Protein 9E9G (pdb70)

Foldseek 3Di:
DQDFAKEQAPAKDFDPDDPDQKDFPPGPDIDGAPDSQWWWKWKWKAAPPTIIIGIRTDRQVDDDPPHHQPQQDAQAFEWDWDDDPRMTMTMHTYHHHHRNRIHGDDPVVD/DFEAADDDDQFKDKFKAAADDDFPDGHHGFDADPVRTTHFRIWIWMDTNVDDDTTTFWTQHDPDPDPDTYTDTDPDDDGGDHD

InterPro domains:
  IPR000333 Ser/Thr protein kinase, TGFB receptor [PR00653] (124-147)
  IPR000333 Ser/Thr protein kinase, TGFB receptor [PR00653] (388-409)
  IPR000333 Ser/Thr protein kinase, TGFB receptor [PR00653] (509-528)
  IPR000333 Ser/Thr protein kinase, TGFB receptor [PTHR23255] (47-543)
  IPR000719 Protein kinase domain [PS50011] (244-544)
  IPR000719 Protein kinase domain [SM00220] (244-539)
  IPR001245 Serine-threonine/tyrosine-protein kinase, catalytic domain [PF07714] (244-537)
  IPR008271 Serine/threonine-protein kinase, active site [PS00108] (375-387)
  IPR011009 Protein kinase-like domain superfamily [SSF56112] (244-537)
  IPR015013 Transforming growth factor beta receptor 2 ectodomain [PF08917] (49-157)
  IPR015013 Transforming growth factor beta receptor 2 ectodomain [cd23538] (49-149)
  IPR017194 Transforming growth factor-beta receptor, type II [PIRSF037393] (1-567)
  IPR017441 Protein kinase, ATP binding site [PS00107] (250-277)
  IPR045860 Snake toxin-like superfamily [G3DSA:2.10.60.10] (38-153)
  IPR045860 Snake toxin-like superfamily [SSF57302] (38-157)

Secondary structure (DSSP, 8-state):
-PPP-EEE--EEEE----S-SEEE-----EEE-SSTT-EEEEEEEE-SS-EEEEEEEE-TTS-BTTB--TTTT-SSEE-EEE--TTSEEEEEEE-STTGGGEEE--GGG-/--BPPPP-BTTEEEEEEE--SSSS---SBP---TTS-BPTTEEEEEEETT----EEEEEEEE-TTSS-EEEEE-TTPPPPPP-

GO terms:
  GO:0005515 protein binding (F, IPI)
  GO:0034713 type I transfor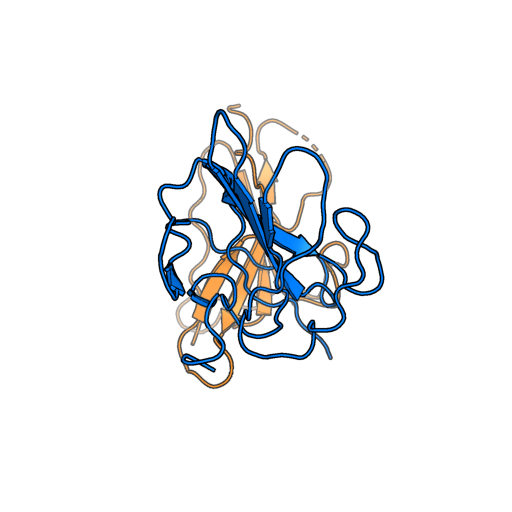ming growth factor beta receptor binding (F, IDA)
  GO:0034714 type III transforming growth factor beta receptor binding (F, IDA)
  GO:0060391 positive regulation of SMAD protein signal transduction (P, IDA)
  GO:0046332 SMAD binding (F, IDA)
  GO:0050431 transforming growth factor beta binding (F, IDA)
  GO:0007179 transforming growth factor beta receptor signaling pathway (P, IMP)
  GO:0005024 transforming growth factor beta receptor activity (F, IDA)
  GO:0043235 signaling receptor complex (C, IDA)
  GO:0050431 transforming growth factor beta binding (F, IPI)
  GO:0005576 extracellular region (C, IDA)
  GO:0005026 transforming growth factor beta receptor activity, type II (F, IDA)
  GO:0045121 membrane raft (C, IDA)
  GO:0005886 plasma membrane (C, IDA)
  GO:0008284 positive regulation of cell population proliferation (P, TAS)
  GO:0004674 protein serine/threonine kinase activity (F, TAS)
  GO:0005829 cytosol (C, TAS)
  GO:0005886 plasma membrane (C, TAS)
  GO:0004675 transmembrane receptor protein serine/threonine kinase activity (F, IDA)
  GO:0005539 glycosaminoglycan binding (F, IDA)

Sequence (193 aa):
VKFPQLCKFCDVRFSTCDNQKSCMSNCSITSIICEKPQEVCVAVWRKNDENNITLETVCHDPKLPYHDFILEDAASPKCCIMMKEKKKPGETFFMCCSCSSDECNDNIIFSEEYNSSCPPLPDDETVWYEYYGYVDGRHHTVGDAAIKDSLENYPPNTHARRRHCKALDPGEFVAICYQRRGTSESQWQYYPRIASSCPDP

Nearest PDB structures (foldseek):
  4p7u-assembly1_A  TM=9.984E-01  e=6.882E-19  Homo sapiens
  8g4k-assembly1_B  TM=9.653E-01  e=2.842E-19  Homo sapiens
  3kfd-assembly3_H  TM=9.928E-01  e=2.004E-17  Homo sapiens
  1plo-assembly1_A  TM=9.069E-01  e=8.434E-17  Homo sapiens
  1ks6-assembly1_A  TM=8.911E-01  e=8.142E-13  Gallus gallus

Organism: Homo sapiens (NCBI:txid9606)

Radius of gyration: 18.63 Å; Cα contacts (8 Å, |Δi|>4): 501; chains: 2; bounding box: 40×58×28 Å

B-factor: mean 37.44, std 25.4, range [10.28, 204.83]

Structure (mmCIF, N/CA/C/O backbone):
data_9E9G
#
_entry.id   9E9G
#
_cell.length_a   56.042
_cell.length_b   128.387
_cell.length_c   29.654
_cell.angle_alpha   90.000
_cell.angle_beta   90.000
_cell.angle_gamma   90.000
#
_symmetry.space_group_name_H-M   'P 21 21 2'
#
loop_
_entity.id
_entity.type
_entity.pdbx_description
1 polymer 'TGF-beta receptor type-2'
2 polymer 'Transforming growth factor beta mimic 6'
3 non-polymer GLYCEROL
4 non-polymer 'CHLORIDE ION'
5 non-polymer 'SODIUM ION'
6 non-polymer 'CACODYLATE ION'
7 water water
#
loop_
_atom_site.group_PDB
_atom_site.id
_atom_site.type_symbol
_atom_site.label_atom_id
_atom_site.label_alt_id
_atom_site.label_comp_id
_atom_site.label_asym_id
_atom_site.label_entity_id
_atom_site.label_seq_id
_atom_site.pdbx_PDB_ins_code
_atom_site.Cartn_x
_atom_site.Cartn_y
_atom_site.Cartn_z
_atom_site.occupancy
_atom_site.B_iso_or_equiv
_atom_site.auth_seq_id
_atom_site.auth_comp_id
_atom_site.auth_asym_id
_atom_site.auth_atom_id
_atom_site.pdbx_PDB_model_num
ATOM 1 N N . VAL A 1 9 ? -3.16800 11.68500 18.41800 0.250 39.67080 45 VAL A N 1
ATOM 2 C CA . VAL A 1 9 ? -2.16900 12.29100 19.28900 0.250 42.93171 45 VAL A CA 1
ATOM 3 C C . VAL A 1 9 ? -1.26900 13.23300 18.50200 1.000 48.90085 45 VAL A C 1
ATOM 4 O O . VAL A 1 9 ? -0.98600 13.00700 17.32200 1.000 54.70154 45 VAL A O 1
ATOM 16 N N . LYS A 1 10 ? -0.82100 14.29500 19.16900 1.000 50.02204 46 LYS A N 1
ATOM 17 C CA . LYS A 1 10 ? 0.08100 15.26200 18.55900 1.000 45.17409 46 LYS A CA 1
ATOM 18 C C . LYS A 1 10 ? 1.47400 14.63300 18.41200 1.000 44.64508 46 LYS A C 1
ATOM 19 O O . LYS A 1 10 ? 2.06100 14.16600 19.39200 1.000 46.27685 46 LYS A O 1
ATOM 38 N N . PHE A 1 11 ? 1.97200 14.55200 17.16300 1.000 38.82333 47 PHE A N 1
ATOM 39 C CA . PHE A 1 11 ? 3.35400 14.29800 16.76200 1.000 36.40198 47 PHE A CA 1
ATOM 40 C C . PHE A 1 11 ? 4.08300 15.62900 16.63900 1.000 26.85347 47 PHE A C 1
ATOM 41 O O . PHE A 1 11 ? 3.45500 16.65700 16.37500 1.000 24.67426 47 PHE A O 1
ATOM 58 N N . PRO A 1 12 ? 5.40200 15.66700 16.79400 1.000 23.16882 48 PRO A N 1
ATOM 59 C CA . PRO A 1 12 ? 6.11800 16.91000 16.49500 1.000 21.90288 48 PRO A CA 1
ATOM 60 C C . PRO A 1 12 ? 6.02600 17.22700 15.01200 1.000 20.91855 48 PRO A C 1
ATOM 61 O O . PRO A 1 12 ? 5.84400 16.34200 14.17200 1.000 22.67402 48 PRO A O 1
ATOM 72 N N . GLN A 1 13 ? 6.09800 18.51300 14.70100 1.000 16.83911 49 GLN A N 1
ATOM 73 C CA . GLN A 1 13 ? 6.06400 18.96000 13.32300 1.000 16.23904 49 GLN A CA 1
ATOM 74 C C . GLN A 1 13 ? 7.46000 19.35900 12.86400 1.000 16.98650 49 GLN A C 1
ATOM 75 O O . GLN A 1 13 ? 8.42800 19.36300 13.63400 1.000 16.43643 49 GLN A O 1
ATOM 89 N N . LEU A 1 14 ? 7.55500 19.73500 11.59200 1.000 16.38379 50 LEU A N 1
ATOM 90 C CA . LEU A 1 14 ? 8.80300 20.19400 10.99900 1.000 15.37578 50 LEU A CA 1
ATOM 91 C C . LEU A 1 14 ? 8.85200 21.71400 10.99800 1.000 15.96795 50 LEU A C 1
ATOM 92 O O . LEU A 1 14 ? 7.85800 22.37700 10.68800 1.000 15.68897 50 LEU A O 1
ATOM 108 N N . CYS A 1 15 ? 10.02600 22.26100 11.31000 1.000 14.87835 51 CYS A N 1
ATOM 109 C CA . CYS A 1 15 ? 10.25200 23.69700 11.24100 1.000 15.14680 51 CYS A CA 1
ATOM 110 C C . CYS A 1 15 ? 11.64600 23.96700 10.69900 1.000 15.83373 51 CYS A C 1
ATOM 111 O O . CYS A 1 15 ? 12.56600 23.16900 10.88500 1.000 16.04691 51 CYS A O 1
ATOM 118 N N . LYS A 1 16 ? 11.80000 25.10400 10.02900 1.000 13.57819 52 LYS A N 1
ATOM 119 C CA . LYS A 1 16 ? 13.14300 25.62000 9.81400 1.000 15.14417 52 LYS A CA 1
ATOM 120 C C . LYS A 1 16 ? 13.73400 25.96200 11.17300 1.000 14.72044 52 LYS A C 1
ATOM 121 O O . LYS A 1 16 ? 13.04800 26.51300 12.03600 1.000 14.70728 52 LYS A O 1
ATOM 140 N N . PHE A 1 17 ? 15.00800 25.61100 11.38000 1.000 15.34946 53 PHE A N 1
ATOM 141 C CA . PHE A 1 17 ? 15.58400 25.73800 12.71700 1.000 14.80202 53 PHE A CA 1
ATOM 142 C C . PHE A 1 17 ? 17.07900 26.05300 12.57800 1.000 16.69436 53 PHE A C 1
ATOM 143 O O . PHE A 1 17 ? 17.96200 25.25600 12.90300 1.000 17.73132 53 PHE A O 1
ATOM 160 N N . CYS A 1 18 ? 17.36400 27.25500 12.07200 1.000 15.19681 54 CYS A N 1
ATOM 161 C CA . CYS A 1 18 ? 18.72700 27.75400 11.94900 1.000 15.86794 54 CYS A CA 1
ATOM 162 C C . CYS A 1 18 ? 19.15000 28.65200 13.10000 1.000 14.65727 54 CYS A C 1
ATOM 163 O O . CYS A 1 18 ? 20.28500 29.15000 13.09200 1.000 16.65225 54 CYS A O 1
ATOM 170 N N . ASP A 1 19 ? 18.30100 28.84400 14.10000 1.000 13.60978 55 ASP A N 1
ATOM 171 C CA . ASP A 1 19 ? 18.60900 29.79900 15.16900 1.000 13.94139 55 ASP A CA 1
ATOM 172 C C . ASP A 1 19 ? 18.81300 31.17500 14.52000 1.000 13.46502 55 ASP A C 1
ATOM 173 O O . ASP A 1 19 ? 18.12000 31.49800 13.54800 1.000 14.47304 55 ASP A O 1
ATOM 182 N N . VAL A 1 20 ? 19.71300 32.00900 15.04000 1.000 14.16774 56 VAL A N 1
ATOM 183 C CA . VAL A 1 20 ? 19.84700 33.38400 14.56200 1.000 14.24669 56 VAL A CA 1
ATOM 184 C C . VAL A 1 20 ? 20.89400 33.43700 13.45700 1.000 15.38367 56 VAL A C 1
ATOM 185 O O . VAL A 1 20 ? 22.04400 33.03700 13.66300 1.000 15.96006 56 VAL A O 1
ATOM 198 N N . ARG A 1 21 ? 20.49900 33.94600 12.29100 1.000 16.69699 57 ARG A N 1
ATOM 199 C CA . ARG A 1 21 ? 21.39000 34.10900 11.14900 1.000 16.35221 57 ARG A CA 1
ATOM 200 C C . ARG A 1 21 ? 21.34800 35.55400 10.66900 1.000 15.24945 57 ARG A C 1
ATOM 201 O O . ARG A 1 21 ? 20.31600 36.22100 10.76500 1.000 17.11020 57 ARG A O 1
ATOM 222 N N . PHE A 1 22 ? 22.46700 36.05000 10.15100 1.000 16.26799 58 PHE A N 1
ATOM 223 C CA . PHE A 1 22 ? 22.41600 37.31100 9.42700 1.000 16.42853 58 PHE A CA 1
ATOM 224 C C . PHE A 1 22 ? 21.59500 37.13300 8.15600 1.000 17.03124 58 PHE A C 1
ATOM 225 O O . PHE A 1 22 ? 21.58800 36.05900 7.54600 1.000 19.77367 58 PHE A O 1
ATOM 242 N N . SER A 1 23 ? 20.84200 38.17100 7.78800 1.000 17.76291 59 SER A N 1
ATOM 243 C CA . SER A 1 23 ? 19.87700 38.07100 6.70900 1.000 19.47627 59 SER A CA 1
ATOM 244 C C . SER A 1 23 ? 20.00800 39.26000 5.76900 1.000 20.58430 59 SER A C 1
ATOM 245 O O . SER A 1 23 ? 20.40400 40.35200 6.18000 1.000 21.79760 59 SER A O 1
ATOM 253 N N . THR A 1 24 ? 19.69900 39.02000 4.49500 1.000 24.34001 60 THR A N 1
ATOM 254 C CA . THR A 1 24 ? 19.60200 40.07600 3.49500 1.000 26.52975 60 THR A CA 1
ATOM 255 C C . THR A 1 24 ? 18.16100 40.43200 3.18900 1.000 25.88493 60 THR A C 1
ATOM 256 O O . THR A 1 24 ? 17.90800 41.25500 2.30300 1.000 30.48285 60 THR A O 1
ATOM 267 N N . CYS A 1 25 ? 17.21500 39.81300 3.88300 1.000 21.90288 61 CYS A N 1
ATOM 268 C CA . CYS A 1 25 ? 15.81000 40.15200 3.73100 1.000 22.01868 61 CYS A CA 1
ATOM 269 C C . CYS A 1 25 ? 15.55800 41.58500 4.20500 1.000 18.90515 61 CYS A C 1
ATOM 270 O O . CYS A 1 25 ? 15.70000 41.89400 5.39400 1.000 19.70524 61 CYS A O 1
ATOM 277 N N . ASP A 1 26 ? 15.16100 42.45800 3.28000 1.000 21.39492 62 ASP A N 1
ATOM 278 C CA . ASP A 1 26 ? 14.83200 43.82900 3.64900 1.000 22.86878 62 ASP A CA 1
ATOM 279 C C . ASP A 1 26 ? 14.02400 44.46200 2.52300 1.000 23.79258 62 ASP A C 1
ATOM 280 O O . ASP A 1 26 ? 14.26500 44.17800 1.34700 1.000 23.99786 62 ASP A O 1
ATOM 289 N N . ASN A 1 27 ? 13.05400 45.30300 2.89300 1.000 23.98207 63 ASN A N 1
ATOM 290 C CA . ASN A 1 27 ? 12.26200 46.06200 1.91900 1.000 26.08496 63 ASN A CA 1
ATOM 291 C C . ASN A 1 27 ? 11.46800 45.16000 0.98700 1.000 24.84007 63 ASN A C 1
ATOM 292 O O . ASN A 1 27 ? 11.27000 45.49200 -0.18900 1.000 26.38762 63 ASN A O 1
ATOM 303 N N . GLN A 1 28 ? 11.01300 44.01800 1.49900 1.000 25.31907 64 GLN A N 1
ATOM 304 C CA . GLN A 1 28 ? 10.25600 43.06600 0.70200 1.000 30.09070 64 GLN A CA 1
ATOM 305 C C . GLN A 1 28 ? 8.91200 42.75300 1.35200 1.000 24.82165 64 GLN A C 1
ATOM 306 O O . GLN A 1 28 ? 8.74300 42.86100 2.57100 1.000 24.03997 64 GLN A O 1
ATOM 320 N N . LYS A 1 29 ? 7.94500 42.37200 0.51700 1.000 21.91603 65 LYS A N 1
ATOM 321 C CA . LYS A 1 29 ? 6.66100 41.91000 1.02200 1.000 24.49792 65 LYS A CA 1
ATOM 322 C C . LYS A 1 29 ? 6.73100 40.50500 1.59700 1.000 20.16056 65 LYS A C 1
ATOM 323 O O . LYS A 1 29 ? 5.86800 40.13500 2.40000 1.000 19.99475 65 LYS A O 1
ATOM 342 N N . SER A 1 30 ? 7.72100 39.71600 1.19000 1.000 18.08400 66 SER A N 1
ATOM 343 C CA . SER A 1 30 ? 7.93100 38.36700 1.70200 1.000 19.53154 66 SER A CA 1
ATOM 344 C C . SER A 1 30 ? 9.39000 38.00000 1.48700 1.000 20.43165 66 SER A C 1
ATOM 345 O O . SER A 1 30 ? 10.07700 38.58300 0.64800 1.000 21.39755 66 SER A O 1
ATOM 353 N N . CYS A 1 31 ? 9.85900 37.03500 2.26900 1.000 18.48931 67 CYS A N 1
ATOM 354 C CA . CYS A 1 31 ? 11.22100 36.53700 2.13300 1.000 18.55774 67 CYS A CA 1
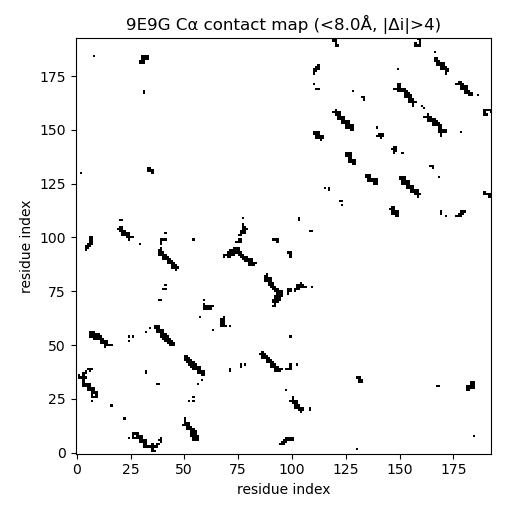ATOM 355 C C . CYS A 1 31 ? 11.22600 35.04200 2.39500 1.000 18.76566 67 CYS A C 1
ATOM 356 O O . CYS A 1 31 ? 10.43900 34.54000 3.20100 1.000 19.47100 67 CYS A O 1
ATOM 363 N N . MET A 1 32 ? 12.11500 34.32500 1.70900 1.000 17.55235 68 MET A N 1
ATOM 364 C CA . MET A 1 32 ? 12.39600 32.95300 2.09800 1.000 18.06821 68 MET A CA 1
ATOM 365 C C . MET A 1 32 ? 13.45200 32.96900 3.18800 1.000 17.47866 68 MET A C 1
ATOM 366 O O . MET A 1 32 ? 14.30400 33.86300 3.23400 1.000 19.92632 68 MET A O 1
ATOM 380 N N . SER A 1 33 ? 13.38100 31.98600 4.08200 1.000 16.27588 69 SER A N 1
ATOM 381 C CA . SER A 1 33 ? 14.28500 31.98000 5.20900 1.000 16.95228 69 SER A CA 1
ATOM 382 C C . SER A 1 33 ? 15.74400 31.82600 4.80000 1.000 17.48919 69 SER A C 1
ATOM 383 O O . SER A 1 33 ? 16.62600 32.30200 5.50400 1.000 19.33941 69 SER A O 1
ATOM 391 N N . ASN A 1 34 ? 15.99200 31.15200 3.67500 1.000 17.63657 70 ASN A N 1
ATOM 392 C CA . ASN A 1 34 ? 17.34600 30.78200 3.26100 1.000 19.30783 70 ASN A CA 1
ATOM 393 C C . ASN A 1 34 ? 18.02900 29.91500 4.30900 1.000 22.19765 70 ASN A C 1
ATOM 394 O O . ASN A 1 34 ? 19.26100 29.89500 4.41100 1.000 23.38990 70 ASN A O 1
ATOM 405 N N . CYS A 1 35 ? 17.22600 29.18900 5.08500 1.000 20.76063 71 CYS A N 1
ATOM 406 C CA . CYS A 1 35 ? 17.71400 28.29800 6.13000 1.000 19.51838 71 CYS A CA 1
ATOM 407 C C . CYS A 1 35 ? 17.73200 26.87300 5.59200 1.000 21.18700 71 CYS A C 1
ATOM 408 O O . CYS A 1 35 ? 16.68700 26.34100 5.20000 1.000 21.80023 71 CYS A O 1
ATOM 415 N N . SER A 1 36 ? 18.90800 26.25600 5.60100 1.000 21.12910 72 SER A N 1
ATOM 416 C CA . SER A 1 36 ? 19.09000 24.91500 5.05700 1.000 24.35054 72 SER A CA 1
ATOM 417 C C . SER A 1 36 ? 18.80600 23.80300 6.06200 1.000 23.03722 72 SER A C 1
ATOM 418 O O . SER A 1 36 ? 18.98200 22.62500 5.72100 1.000 28.26153 72 SER A O 1
ATOM 426 N N . ILE A 1 37 ? 18.38300 24.13700 7.28100 1.000 19.74472 73 ILE A N 1
ATOM 427 C CA . ILE A 1 37 ? 18.15500 23.15600 8.34300 1.000 17.41286 73 ILE A CA 1
ATOM 428 C C . ILE A 1 37 ? 16.65800 23.06700 8.59900 1.000 17.11546 73 ILE A C 1
ATOM 429 O O . ILE A 1 37 ? 16.04600 24.01500 9.10300 1.000 18.63933 73 ILE A O 1
ATOM 445 N N . THR A 1 38 ? 16.06500 21.92800 8.26800 1.000 18.18927 74 THR A N 1
ATOM 446 C CA . THR A 1 38 ? 14.72800 21.58200 8.73000 1.000 17.66026 74 THR A CA 1
ATOM 447 C C . THR A 1 38 ? 14.87400 20.55000 9.83600 1.000 16.30747 74 THR A C 1
ATOM 448 O O . THR A 1 38 ? 15.61800 19.57300 9.68600 1.000 19.66840 74 THR A O 1
ATOM 459 N N . SER A 1 39 ? 14.18700 20.77800 10.94900 1.000 16.40222 75 SER A N 1
ATOM 460 C CA . SER A 1 39 ? 14.26100 19.88500 12.09300 1.000 16.32589 75 SER A CA 1
ATOM 461 C C . SER A 1 39 ? 12.85800 19.49900 12.53300 1.000 16.03638 75 SER A C 1
ATOM 462 O O . SER A 1 39 ? 11.89300 20.25200 12.32000 1.000 17.20758 75 SER A O 1
ATOM 470 N N . ILE A 1 40 ? 12.74200 18.31300 13.14300 1.000 15.70740 76 ILE A N 1
ATOM 471 C CA A ILE A 1 40 ? 11.54500 17.97200 13.91700 0.500 17.09440 76 ILE A CA 1
ATOM 472 C CA B ILE A 1 40 ? 11.54000 18.00300 13.89400 0.500 16.04954 76 ILE A CA 1
ATOM 473 C C . ILE A 1 40 ? 11.67400 18.62600 15.28000 1.000 17.30232 76 ILE A C 1
ATOM 474 O O . ILE A 1 40 ? 12.73300 18.55000 15.91300 1.000 17.81291 76 ILE A O 1
ATOM 505 N N . CYS A 1 41 ? 10.61500 19.29000 15.73500 1.000 16.66277 77 CYS A N 1
ATOM 506 C CA . CYS A 1 41 ? 10.68800 19.91500 17.04600 1.000 16.14166 77 CYS A CA 1
ATOM 507 C C . CYS A 1 41 ? 10.83800 18.85100 18.12700 1.000 16.86806 77 CYS A C 1
ATOM 508 O O . CYS A 1 41 ? 10.34700 17.72500 17.99700 1.000 18.78671 77 CYS A O 1
ATOM 515 N N . GLU A 1 42 ? 11.52700 19.22200 19.20900 1.000 17.28390 78 GLU A N 1
ATOM 516 C CA . GLU A 1 42 ? 11.70900 18.29200 20.31800 1.000 17.36286 78 GLU A CA 1
ATOM 517 C C . GLU A 1 42 ? 10.38500 17.90600 20.95700 1.000 18.12347 78 GLU A C 1
ATOM 518 O O . GLU A 1 42 ? 10.19600 16.74900 21.35400 1.000 19.61050 78 GLU A O 1
ATOM 530 N N . LYS A 1 43 ? 9.45800 18.86400 21.08600 1.000 18.66038 79 LYS A N 1
ATOM 531 C CA . LYS A 1 43 ? 8.22200 18.59700 21.79300 1.000 18.52879 79 LYS A CA 1
ATOM 532 C C . LYS A 1 43 ? 7.03200 18.63500 20.83500 1.000 18.96042 79 LYS A C 1
ATOM 533 O O . LYS A 1 43 ? 6.96800 19.50900 19.95800 1.000 17.89713 79 LYS A O 1
ATOM 552 N N . PRO A 1 44 ? 6.08200 17.70600 20.97800 1.000 20.11319 80 PRO A N 1
ATOM 553 C CA . PRO A 1 44 ? 4.90900 17.70800 20.10500 1.000 21.75286 80 PRO A CA 1
ATOM 554 C C . PRO A 1 44 ? 4.13500 19.02400 20.02700 1.000 20.76326 80 PRO A C 1
ATOM 555 O O . PRO A 1 44 ? 3.56500 19.36000 18.99200 1.000 22.07395 80 PRO A O 1
ATOM 566 N N . GLN A 1 45 ? 4.10500 19.74300 21.13800 1.000 20.61062 81 GLN A N 1
ATOM 567 C CA . GLN A 1 45 ? 3.31600 20.95600 21.23500 1.000 21.30280 81 GLN A CA 1
ATOM 568 C C . GLN A 1 45 ? 4.01700 22.16900 20.64300 1.000 18.51300 81 GLN A C 1
ATOM 569 O O . GLN A 1 45 ? 3.38700 23.22200 20.53200 1.000 20.52639 81 GLN A O 1
ATOM 583 N N . GLU A 1 46 ? 5.28700 22.05900 20.25800 1.000 16.46275 82 GLU A N 1
ATOM 584 C CA . GLU A 1 46 ? 5.98400 23.22400 19.73600 1.000 14.90993 82 GLU A CA 1
ATOM 585 C C . GLU A 1 46 ? 5.50400 23.57100 18.32500 1.000 16.19693 82 GLU A C 1
ATOM 586 O O . GLU A 1 46 ? 5.07700 22.69200 17.55800 1.000 15.84689 82 GLU A O 1
ATOM 598 N N . VAL A 1 47 ? 5.56000 24.86900 17.99800 1.000 14.41514 83 VAL A N 1
ATOM 599 C CA . VAL A 1 47 ? 5.21500 25.38800 16.68200 1.000 13.79401 83 VAL A CA 1
ATOM 600 C C . VAL A 1 47 ? 6.44300 26.09600 16.11900 1.000 14.04141 83 VAL A C 1
ATOM 601 O O . VAL A 1 47 ? 7.46700 26.24500 16.79700 1.000 14.58621 83 VAL A O 1
ATOM 614 N N . CYS A 1 48 ? 6.34600 26.52300 14.86100 1.000 13.90718 84 CYS A N 1
ATOM 615 C CA . CYS A 1 48 ? 7.46300 27.21400 14.22500 1.000 13.88349 84 CYS A CA 1
ATOM 616 C C . CYS A 1 48 ? 7.39500 28.70700 14.50100 1.000 13.02550 84 CYS A C 1
ATOM 617 O O . CYS A 1 48 ? 6.30800 29.28000 14.64700 1.000 14.50988 84 CYS A O 1
ATOM 624 N N . VAL A 1 49 ? 8.57000 29.34200 14.52500 1.000 13.55187 85 VAL A N 1
ATOM 625 C CA . VAL A 1 49 ? 8.70200 30.77200 14.78700 1.000 12.33331 85 VAL A CA 1
ATOM 626 C C . VAL A 1 49 ? 9.72500 31.35700 13.82700 1.000 13.57293 85 VAL A C 1
ATOM 627 O O . VAL A 1 49 ? 10.74200 30.72000 13.53000 1.000 13.02550 85 VAL A O 1
ATOM 640 N N . ALA A 1 50 ? 9.46300 32.57500 13.34300 1.000 13.83612 86 ALA A N 1
ATOM 641 C CA . ALA A 1 50 ? 10.47100 33.37400 12.66500 1.000 13.97561 86 ALA A CA 1
ATOM 642 C C . ALA A 1 50 ? 10.47700 34.77000 13.29500 1.000 12.63597 86 ALA A C 1
ATOM 643 O O . ALA A 1 50 ? 9.41900 35.32400 13.61800 1.000 14.74149 86 ALA A O 1
ATOM 650 N N . VAL A 1 51 ? 11.68900 35.29400 13.48800 1.000 13.80717 87 VAL A N 1
ATOM 651 C CA . VAL A 1 51 ? 11.89200 36.60200 14.09200 1.000 13.64662 87 VAL A CA 1
ATOM 652 C C . VAL A 1 51 ? 12.86300 37.38600 13.23300 1.000 13.99930 87 VAL A C 1
ATOM 653 O O . VAL A 1 51 ? 13.97400 36.93700 12.99100 1.000 15.36788 87 VAL A O 1
ATOM 666 N N . TRP A 1 52 ? 12.41200 38.54500 12.73000 1.000 14.33355 88 TRP A N 1
ATOM 667 C CA . TRP A 1 52 ? 13.24800 39.41000 11.90000 1.000 14.92046 88 TRP A CA 1
ATOM 668 C C . TRP A 1 52 ? 13.51600 40.69300 12.66300 1.000 14.98362 88 TRP A C 1
ATOM 669 O O . TRP A 1 52 ? 12.58800 41.28900 13.19200 1.000 15.43631 88 TRP A O 1
ATOM 690 N N . ARG A 1 53 ? 14.79400 41.06900 12.70100 1.000 14.85203 89 ARG A N 1
ATOM 691 C CA . ARG A 1 53 ? 15.21200 42.22500 13.47100 1.000 16.00480 89 ARG A CA 1
ATOM 692 C C . ARG A 1 53 ? 16.23300 43.02300 12.67600 1.000 16.42853 89 ARG A C 1
ATOM 693 O O . ARG A 1 53 ? 17.18900 42.46200 12.15900 1.000 18.26033 89 ARG A O 1
ATOM 714 N N . LYS A 1 54 ? 16.01500 44.32600 12.65700 1.000 17.85239 90 LYS A N 1
ATOM 715 C CA . LYS A 1 54 ? 16.93800 45.21800 11.93500 1.000 19.45258 90 LYS A CA 1
ATOM 716 C C . LYS A 1 54 ? 17.30500 46.37500 12.85400 1.000 18.94199 90 LYS A C 1
ATOM 717 O O . LYS A 1 54 ? 16.42100 46.96800 13.45200 1.000 21.38966 90 LYS A O 1
ATOM 736 N N . ASN A 1 55 ? 18.60000 46.66500 12.96400 1.000 23.22145 91 ASN A N 1
ATOM 737 C CA . ASN A 1 55 ? 19.03900 47.84700 13.74700 1.000 25.30065 91 ASN A CA 1
ATOM 738 C C . ASN A 1 55 ? 20.05700 48.58900 12.88500 1.000 28.79844 91 ASN A C 1
ATOM 739 O O . ASN A 1 55 ? 20.29100 48.14000 11.76000 1.000 29.29060 91 ASN A O 1
ATOM 750 N N . ASP A 1 56 ? 20.73200 49.58700 13.44100 1.000 34.98076 92 ASP A N 1
ATOM 751 C CA . ASP A 1 56 ? 21.64600 50.39000 12.65400 1.000 45.27936 92 ASP A CA 1
ATOM 752 C C . ASP A 1 56 ? 22.82900 49.59200 12.12900 1.000 43.37913 92 ASP A C 1
ATOM 753 O O . ASP A 1 56 ? 23.50800 50.06800 11.21600 1.000 46.09525 92 ASP A O 1
ATOM 762 N N . GLU A 1 57 ? 23.06600 48.38400 12.63700 1.000 39.36813 93 GLU A N 1
ATOM 763 C CA . GLU A 1 57 ? 24.25500 47.62400 12.28500 1.000 43.48704 93 GLU A CA 1
ATOM 764 C C . GLU A 1 57 ? 23.99000 46.36100 11.47200 1.000 34.21751 93 GLU A C 1
ATOM 765 O O . GLU A 1 57 ? 24.80700 46.02800 10.60900 1.000 35.11235 93 GLU A O 1
ATOM 777 N N . ASN A 1 58 ? 22.89500 45.63800 11.71700 1.000 28.06414 94 ASN A N 1
ATOM 778 C CA A ASN A 1 58 ? 22.71300 44.32300 11.11900 0.700 28.48261 94 ASN A CA 1
ATOM 779 C CA B ASN A 1 58 ? 22.71200 44.30800 11.14200 0.300 28.60368 94 ASN A CA 1
ATOM 780 C C . ASN A 1 58 ? 21.23000 44.03000 10.95600 1.000 22.28713 94 ASN A C 1
ATOM 781 O O . ASN A 1 58 ? 20.37800 44.67500 11.57400 1.000 22.69244 94 ASN A O 1
ATOM 802 N N . ILE A 1 59 ? 20.94800 43.03400 10.12300 1.000 18.55511 95 ILE A N 1
ATOM 803 C CA . ILE A 1 59 ? 19.63400 42.41700 10.00500 1.000 18.12874 95 ILE A CA 1
ATOM 804 C C . ILE A 1 59 ? 19.81900 40.94400 10.33600 1.000 16.26799 95 ILE A C 1
ATOM 805 O O . ILE A 1 59 ? 20.74100 40.30700 9.81800 1.000 17.67605 95 ILE A O 1
ATOM 821 N N . THR A 1 60 ? 18.95100 40.40100 11.19700 1.000 15.38367 96 THR A N 1
ATOM 822 C CA . THR A 1 60 ? 18.98300 38.98100 11.51600 1.000 14.93625 96 THR A CA 1
ATOM 823 C C . THR A 1 60 ? 17.61100 38.35600 11.31400 1.000 14.86782 96 THR A C 1
ATOM 824 O O . THR A 1 60 ? 16.57700 39.01700 11.44300 1.000 14.14405 96 THR A O 1
ATOM 835 N N . LEU A 1 61 ? 17.62100 37.07000 10.98400 1.000 14.50462 97 LEU A N 1
ATOM 836 C CA . LEU A 1 61 ? 16.42300 36.25000 10.91800 1.000 13.78085 97 LEU A CA 1
ATOM 837 C C . LEU A 1 61 ? 16.66500 35.02900 11.78500 1.000 13.81770 97 LEU A C 1
ATOM 838 O O . LEU A 1 61 ? 17.66500 34.32500 11.60700 1.000 14.09668 97 LEU A O 1
ATOM 854 N N . GLU A 1 62 ? 15.76700 34.78900 12.72700 1.000 13.38343 98 GLU A N 1
ATOM 855 C CA . GLU A 1 62 ? 15.85100 33.65800 13.63600 1.000 12.85442 98 GLU A CA 1
ATOM 856 C C . GLU A 1 62 ? 14.73500 32.68000 13.30400 1.000 13.30974 98 GLU A C 1
ATOM 857 O O . GLU A 1 62 ? 13.57600 33.08900 13.15600 1.000 14.96783 98 GLU A O 1
ATOM 869 N N . THR A 1 63 ? 15.07700 31.40100 13.18000 1.000 14.50725 99 THR A N 1
ATOM 870 C CA . THR A 1 63 ? 14.09600 30.35300 12.91700 1.000 12.52544 99 THR A CA 1
ATOM 871 C C . THR A 1 63 ? 14.25300 29.26800 13.97600 1.000 12.98338 99 THR A C 1
ATOM 872 O O . THR A 1 63 ? 15.34100 28.70500 14.12900 1.000 14.47567 99 THR A O 1
ATOM 883 N N . VAL A 1 64 ? 13.17700 28.98100 14.71300 1.000 13.12288 100 VAL A N 1
ATOM 884 C CA . VAL A 1 64 ? 13.19500 27.99900 15.79500 1.000 13.36764 100 VAL A CA 1
ATOM 885 C C . VAL A 1 64 ? 11.83800 27.30800 15.88900 1.000 13.24131 100 VAL A C 1
ATOM 886 O O . VAL A 1 64 ? 10.85200 27.73800 15.27900 1.000 14.49146 100 VAL A O 1
ATOM 899 N N . CYS A 1 65 ? 11.80100 26.23500 16.68600 1.000 14.19142 101 CYS A N 1
ATOM 900 C CA . CYS A 1 65 ? 10.57800 25.70600 17.29000 1.000 14.91520 101 CYS A CA 1
ATOM 901 C C . CYS A 1 65 ? 10.40300 26.34200 18.66500 1.000 14.09931 101 CYS A C 1
ATOM 902 O O . CYS A 1 65 ? 11.38700 26.63700 19.35600 1.000 14.88361 101 CYS A O 1
ATOM 909 N N . HIS A 1 66 ? 9.14800 26.49400 19.09100 1.000 14.43619 102 HIS A N 1
ATOM 910 C CA . HIS A 1 66 ? 8.88800 27.06100 20.40700 1.000 14.25722 102 HIS A CA 1
ATOM 911 C C . HIS A 1 66 ? 7.49400 26.66700 20.88900 1.000 14.67306 102 HIS A C 1
ATOM 912 O O . HIS A 1 66 ? 6.54000 26.63300 20.10200 1.000 15.25208 102 HIS A O 1
ATOM 927 N N . ASP A 1 67 ? 7.37800 26.40700 22.19000 1.000 15.53632 103 ASP A N 1
ATOM 928 C CA . ASP A 1 67 ? 6.09000 26.06400 22.79000 1.000 17.31812 103 ASP A CA 1
ATOM 929 C C . ASP A 1 67 ? 5.25200 27.33300 22.95500 1.000 17.52867 103 ASP A C 1
ATOM 930 O O . ASP A 1 67 ? 5.64400 28.22500 23.71500 1.000 17.69974 103 ASP A O 1
ATOM 939 N N . PRO A 1 68 ? 4.10200 27.45200 22.28300 1.000 16.99966 104 PRO A N 1
ATOM 940 C CA . PRO A 1 68 ? 3.32200 28.69100 22.34600 1.000 18.31297 104 PRO A CA 1
ATOM 941 C C . PRO A 1 68 ? 2.64600 28.92800 23.68300 1.000 20.00528 104 PRO A C 1
ATOM 942 O O . PRO A 1 68 ? 2.00700 29.97600 23.85100 1.000 23.05038 104 PRO A O 1
ATOM 953 N N . LYS A 1 69 ? 2.76300 28.01300 24.65100 1.000 22.15817 105 LYS A N 1
ATOM 954 C CA . LYS A 1 69 ? 2.31000 28.33400 25.99900 1.000 28.29838 105 LYS A CA 1
ATOM 955 C C . LYS A 1 69 ? 3.25100 29.30300 26.70100 1.000 24.32159 105 LYS A C 1
ATOM 956 O O . LYS A 1 69 ? 2.86700 29.88500 27.71800 1.000 27.58514 105 LYS A O 1
ATOM 975 N N . LEU A 1 70 ? 4.45900 29.51700 26.16800 1.000 20.18425 106 LEU A N 1
ATOM 976 C CA . LEU A 1 70 ? 5.47900 30.38100 26.74400 1.000 18.67617 106 LEU A CA 1
ATOM 977 C C . LEU A 1 70 ? 5.72300 31.58900 25.85000 1.000 17.86555 106 LEU A C 1
ATOM 978 O O . LEU A 1 70 ? 5.75800 31.45200 24.62200 1.000 17.62341 106 LEU A O 1
ATOM 994 N N . PRO A 1 71 ? 5.93700 32.77300 26.42300 1.000 19.39994 107 PRO A N 1
ATOM 995 C CA . PRO A 1 71 ? 6.32200 33.92100 25.59600 1.000 18.29192 107 PRO A CA 1
ATOM 996 C C . PRO A 1 71 ? 7.64600 33.65900 24.89500 1.000 18.64722 107 PRO A C 1
ATOM 997 O O . PRO A 1 71 ? 8.45400 32.82900 25.31900 1.000 19.35257 107 PRO A O 1
ATOM 1008 N N . TYR A 1 72 ? 7.86000 34.37600 23.79500 1.000 16.99966 108 TYR A N 1
ATOM 1009 C CA . TYR A 1 72 ? 9.13100 34.35000 23.07900 1.000 18.33403 108 TYR A CA 1
ATOM 1010 C C . TYR A 1 72 ? 9.51300 35.79400 22.77800 1.000 16.81806 108 TYR A C 1
ATOM 1011 O O . TYR A 1 72 ? 8.71200 36.53400 22.20200 1.000 18.45509 108 TYR A O 1
ATOM 1029 N N . HIS A 1 73 ? 10.72000 36.20500 23.19900 1.000 18.19454 109 HIS A N 1
ATOM 1030 C CA . HIS A 1 73 ? 11.16100 37.58900 23.06300 1.000 20.23162 109 HIS A CA 1
ATOM 1031 C C . HIS A 1 73 ? 10.13600 38.54200 23.68500 1.000 18.96831 109 HIS A C 1
ATOM 1032 O O . HIS A 1 73 ? 9.92000 39.65200 23.17900 1.000 22.93984 109 HIS A O 1
ATOM 1046 N N . ASP A 1 74 ? 9.50100 38.10500 24.77300 1.000 18.96568 110 ASP A N 1
ATOM 1047 C CA . ASP A 1 74 ? 8.60100 38.92100 25.55200 1.000 19.86053 110 ASP A CA 1
ATOM 1048 C C . ASP A 1 74 ? 7.24900 39.14200 24.87500 1.000 19.48416 110 ASP A C 1
ATOM 1049 O O . ASP A 1 74 ? 6.51800 40.03800 25.27500 1.000 24.51635 110 ASP A O 1
ATOM 1058 N N . PHE A 1 75 ? 6.87500 38.27000 23.93400 1.000 20.28426 111 PHE A N 1
ATOM 1059 C CA . PHE A 1 75 ? 5.57000 38.33100 23.28800 1.000 20.45797 111 PHE A CA 1
ATOM 1060 C C . PHE A 1 75 ? 4.90300 36.96100 23.26300 1.000 19.09464 111 PHE A C 1
ATOM 1061 O O . PHE A 1 75 ? 5.56300 35.92900 23.18500 1.000 19.63945 111 PHE A O 1
ATOM 1078 N N . ILE A 1 76 ? 3.56900 36.96400 23.31400 1.000 21.62653 112 ILE A N 1
ATOM 1079 C CA . ILE A 1 76 ? 2.78900 35.73500 23.21300 1.000 20.02633 112 ILE A CA 1
ATOM 1080 C C . ILE A 1 76 ? 2.57400 35.38900 21.74800 1.000 18.66828 112 ILE A C 1
ATOM 1081 O O . ILE A 1 76 ? 2.23500 36.26300 20.93800 1.000 20.14740 112 ILE A O 1
ATOM 1097 N N . LEU A 1 77 ? 2.69300 34.10400 21.42300 1.000 18.83145 113 LEU A N 1
ATOM 1098 C CA . LEU A 1 77 ? 2.53000 33.61300 20.05300 1.000 18.77355 113 LEU A CA 1
ATOM 1099 C C . LEU A 1 77 ? 1.04100 33.39300 19.77800 1.000 17.94187 113 LEU A C 1
ATOM 1100 O O . LEU A 1 77 ? 0.56300 32.26100 19.62500 1.000 19.54207 113 LEU A O 1
ATOM 1116 N N . GLU A 1 78 ? 0.31600 34.50300 19.66700 1.000 18.73934 114 GLU A N 1
ATOM 1117 C CA . GLU A 1 78 ? -1.13800 34.47000 19.49200 1.000 19.28151 114 GLU A CA 1
ATOM 1118 C C . GLU A 1 78 ? -1.55500 33.90000 18.14300 1.000 17.44708 114 GLU A C 1
ATOM 1119 O O . GLU A 1 78 ? -2.72700 33.54000 17.97600 1.000 17.42076 114 GLU A O 1
ATOM 1131 N N . ASP A 1 79 ? -0.63900 33.83500 17.18500 1.000 16.03638 115 ASP A N 1
ATOM 1132 C CA . ASP A 1 79 ? -0.88700 33.36600 15.82900 1.000 17.43392 115 ASP A CA 1
ATOM 1133 C C . ASP A 1 79 ? -0.47100 31.91300 15.61000 1.000 16.69436 115 ASP A C 1
ATOM 1134 O O . ASP A 1 79 ? -0.43900 31.46200 14.46000 1.000 17.26811 115 ASP A O 1
ATOM 1143 N N . ALA A 1 80 ? -0.20500 31.16000 16.68600 1.000 16.64172 116 ALA A N 1
ATOM 1144 C CA . ALA A 1 80 ? 0.40000 29.83300 16.55700 1.000 15.83373 116 ALA A CA 1
ATOM 1145 C C . ALA A 1 80 ? -0.46500 28.87000 15.75300 1.000 16.05481 116 ALA A C 1
ATOM 1146 O O . ALA A 1 80 ? 0.06900 27.94100 15.13800 1.000 16.68383 116 ALA A O 1
ATOM 1153 N N . ALA A 1 81 ? -1.78800 29.05400 15.75900 1.000 15.69160 117 ALA A N 1
ATOM 1154 C CA . ALA A 1 81 ? -2.66700 28.15800 15.01300 1.000 17.26021 117 ALA A CA 1
ATOM 1155 C C . ALA A 1 81 ? -2.71500 28.46900 13.52100 1.000 17.75764 117 ALA A C 1
ATOM 1156 O O . ALA A 1 81 ? -3.36600 27.73300 12.77100 1.000 19.62102 117 ALA A O 1
ATOM 1163 N N . SER A 1 82 ? -2.07100 29.53400 13.07400 1.000 16.09165 118 SER A N 1
ATOM 1164 C CA . SER A 1 82 ? -2.05600 29.84500 11.65200 1.000 18.10768 118 SER A CA 1
ATOM 1165 C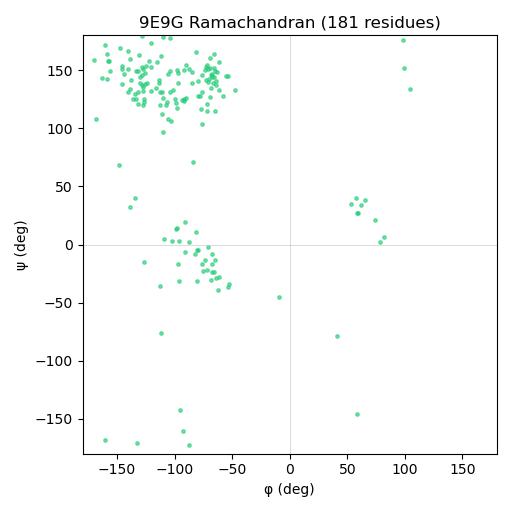 C . SER A 1 82 ? -1.20300 28.82700 10.89600 1.000 17.45761 118 SER A C 1
ATOM 1166 O O . SER A 1 82 ? -0.13200 28.43800 11.37400 1.000 16.76542 118 SER A O 1
ATOM 1174 N N . PRO A 1 83 ? -1.61200 28.42600 9.69000 1.000 17.20758 119 PRO A N 1
ATOM 1175 C CA . PRO A 1 83 ? -0.73500 27.58800 8.86400 1.000 16.75226 119 PRO A CA 1
ATOM 1176 C C . PRO A 1 83 ? 0.40700 28.35200 8.20500 1.000 17.73922 119 PRO A C 1
ATOM 1177 O O . PRO A 1 83 ? 1.36800 27.72500 7.73900 1.000 19.33678 119 PRO A O 1
ATOM 1188 N N . LYS A 1 84 ? 0.32700 29.67600 8.14000 1.000 17.31022 120 LYS A N 1
ATOM 1189 C CA . LYS A 1 84 ? 1.30900 30.49300 7.44600 1.000 18.92620 120 LYS A CA 1
ATOM 1190 C C . LYS A 1 84 ? 1.94000 31.47200 8.43500 1.000 16.21535 120 LYS A C 1
ATOM 1191 O O . LYS A 1 84 ? 1.34900 31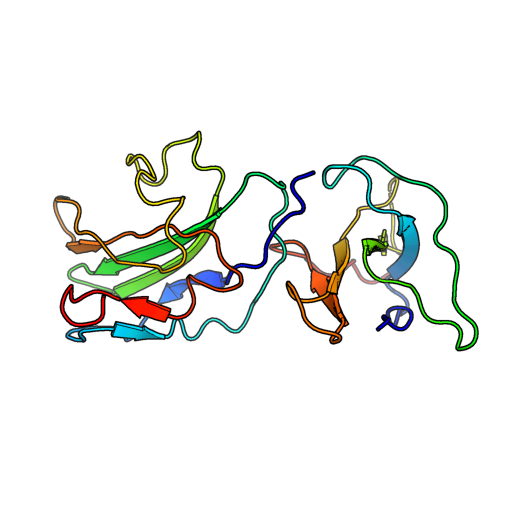.81300 9.45700 1.000 17.05493 120 LYS A O 1
ATOM 1210 N N . CYS A 1 85 ? 3.17600 31.86500 8.13000 1.000 15.57580 121 CYS A N 1
ATOM 1211 C CA A CYS A 1 85 ? 3.94100 32.79200 8.96100 0.360 15.13891 121 CYS A CA 1
ATOM 1212 C CA B CYS A 1 85 ? 3.93000 32.79300 8.97000 0.640 16.61014 121 CYS A CA 1
ATOM 1213 C C . CYS A 1 85 ? 3.67200 34.20300 8.45700 1.000 15.69424 121 CYS A C 1
ATOM 1214 O O . CYS A 1 85 ? 4.23800 34.63100 7.44700 1.000 18.44457 121 CYS A O 1
ATOM 1227 N N . ILE A 1 86 ? 2.79700 34.91800 9.15000 1.000 15.81004 122 ILE A N 1
ATOM 1228 C CA . ILE A 1 86 ? 2.47200 36.29600 8.82200 1.000 16.93123 122 ILE A CA 1
ATOM 1229 C C . ILE A 1 86 ? 3.15000 37.16600 9.86800 1.000 14.84677 122 ILE A C 1
ATOM 1230 O O . ILE A 1 86 ? 2.73400 37.18800 11.03300 1.000 17.56288 122 ILE A O 1
ATOM 1246 N N . MET A 1 87 ? 4.19700 37.87500 9.45900 1.000 17.85239 123 MET A N 1
ATOM 1247 C CA A MET A 1 87 ? 4.96600 38.70600 10.37700 0.530 16.48380 123 MET A CA 1
ATOM 1248 C CA B MET A 1 87 ? 4.94600 38.67100 10.41500 0.470 16.29957 123 MET A CA 1
ATOM 1249 C C . MET A 1 87 ? 4.11000 39.83800 10.92200 1.000 19.01306 123 MET A C 1
ATOM 1250 O O . MET A 1 87 ? 3.32500 40.44500 10.18800 1.000 23.82416 123 MET A O 1
ATOM 1277 N N . LYS A 1 88 ? 4.27100 40.11100 12.20500 1.000 17.70237 124 LYS A N 1
ATOM 1278 C CA . LYS A 1 88 ? 3.61100 41.22600 12.85700 1.000 20.80801 124 LYS A CA 1
ATOM 1279 C C . LYS A 1 88 ? 4.67300 42.04100 13.57800 1.000 18.53931 124 LYS A C 1
ATOM 1280 O O . LYS A 1 88 ? 5.58800 41.49200 14.20000 1.000 17.12072 124 LYS A O 1
ATOM 1299 N N . GLU A 1 89 ? 4.57800 43.36000 13.43500 1.000 20.82117 125 GLU A N 1
ATOM 1300 C CA . GLU A 1 89 ? 5.57700 44.23800 14.01700 1.000 19.80789 125 GLU A CA 1
ATOM 1301 C C . GLU A 1 89 ? 5.31600 44.42000 15.50200 1.000 20.42112 125 GLU A C 1
ATOM 1302 O O . GLU A 1 89 ? 4.16200 44.54200 15.93200 1.000 22.18975 125 GLU A O 1
ATOM 1314 N N . LYS A 1 90 ? 6.39600 44.44100 16.27500 1.000 19.56575 126 LYS A N 1
ATOM 1315 C CA . LYS A 1 90 ? 6.36900 44.79000 17.68800 1.000 23.39779 126 LYS A CA 1
ATOM 1316 C C . LYS A 1 90 ? 7.18700 46.05500 17.86500 1.000 24.77164 126 LYS A C 1
ATOM 1317 O O . LYS A 1 90 ? 8.29000 46.15500 17.32700 1.000 26.79557 126 LYS A O 1
ATOM 1336 N N . LYS A 1 91 ? 6.65900 47.01500 18.61800 1.000 29.58801 127 LYS A N 1
ATOM 1337 C CA . LYS A 1 91 ? 7.40900 48.24000 18.86200 1.000 33.83589 127 LYS A CA 1
ATOM 1338 C C . LYS A 1 91 ? 8.48100 47.98400 19.91900 1.000 38.99966 127 LYS A C 1
ATOM 1339 O O . LYS A 1 91 ? 8.20300 47.41800 20.98100 1.000 41.22624 127 LYS A O 1
ATOM 1358 N N . LYS A 1 92 ? 9.72100 48.34800 19.58000 1.000 43.03172 128 LYS A N 1
ATOM 1359 C CA . LYS A 1 92 ? 10.91300 48.05100 20.34000 1.000 49.86939 128 LYS A CA 1
ATOM 1360 C C . LYS A 1 92 ? 11.81800 49.25200 20.15200 1.000 50.51683 128 LYS A C 1
ATOM 1361 O O . LYS A 1 92 ? 11.93100 49.76200 19.02800 1.000 50.79845 128 LYS A O 1
ATOM 1380 N N . PRO A 1 93 ? 12.47500 49.71900 21.20800 1.000 53.01713 129 PRO A N 1
ATOM 1381 C CA . PRO A 1 93 ? 13.44900 50.79400 21.03300 1.000 52.17756 129 PRO A CA 1
ATOM 1382 C C . PRO A 1 93 ? 14.69500 50.25200 20.35900 1.000 46.50583 129 PRO A C 1
ATOM 1383 O O . PRO A 1 93 ? 15.13600 49.13100 20.63000 1.000 44.73719 129 PRO A O 1
ATOM 1394 N N . GLY A 1 94 ? 15.25400 51.05800 19.46500 1.000 44.21608 130 GLY A N 1
ATOM 1395 C CA . GLY A 1 94 ? 16.55300 50.78200 18.91000 1.000 38.61014 130 GLY A CA 1
ATOM 1396 C C . GLY A 1 94 ? 16.58300 49.73800 17.82000 1.000 33.16475 130 GLY A C 1
ATOM 1397 O O . GLY A 1 94 ? 17.66600 49.42800 17.32300 1.000 35.26500 130 GLY A O 1
ATOM 1401 N N . GLU A 1 95 ? 15.44100 49.19200 17.42300 1.000 29.40641 131 GLU A N 1
ATOM 1402 C CA . GLU A 1 95 ? 15.40500 48.23700 16.33200 1.000 26.13496 131 GLU A CA 1
ATOM 1403 C C . GLU A 1 95 ? 13.99600 48.19700 15.75700 1.000 24.38212 131 GLU A C 1
ATOM 1404 O O . GLU A 1 95 ? 13.04600 48.65600 16.38700 1.000 26.85347 131 GLU A O 1
ATOM 1416 N N . THR A 1 96 ? 13.89300 47.62900 14.55500 1.000 21.16858 132 THR A N 1
ATOM 1417 C CA . THR A 1 96 ? 12.61900 47.22900 13.98000 1.000 22.11606 132 THR A CA 1
ATOM 1418 C C . THR A 1 96 ? 12.52300 45.70900 14.17500 1.000 20.26584 132 THR A C 1
ATOM 1419 O O . THR A 1 96 ? 13.46900 44.98800 13.85800 1.000 20.57640 132 THR A O 1
ATOM 1430 N N . PHE A 1 97 ? 11.37000 45.24200 14.65500 1.000 18.82356 133 PHE A N 1
ATOM 1431 C CA . PHE A 1 97 ? 11.20300 43.87300 15.12600 1.000 17.06282 133 PHE A CA 1
ATOM 1432 C C . PHE A 1 97 ? 9.88600 43.32400 14.59400 1.000 16.13376 133 PHE A C 1
ATOM 1433 O O . PHE A 1 97 ? 8.82600 43.92200 14.80600 1.000 17.59446 133 PHE A O 1
ATOM 1450 N N . PHE A 1 98 ? 9.95200 42.17900 13.91400 1.000 15.67055 134 PHE A N 1
ATOM 1451 C CA . PHE A 1 98 ? 8.78100 41.47900 13.40300 1.000 14.57831 134 PHE A CA 1
ATOM 1452 C C . PHE A 1 98 ? 8.87000 40.01700 13.82500 1.000 14.61253 134 PHE A C 1
ATOM 1453 O O . PHE A 1 98 ? 9.96500 39.43700 13.84700 1.000 15.40473 134 PHE A O 1
ATOM 1470 N N . MET A 1 99 ? 7.72000 39.41000 14.12800 1.000 15.48105 135 MET A N 1
ATOM 1471 C CA . MET A 1 99 ? 7.70500 38.00000 14.51600 1.000 13.61504 135 MET A CA 1
ATOM 1472 C C . MET A 1 99 ? 6.43100 37.32300 14.02200 1.000 12.64124 135 MET A C 1
ATOM 1473 O O . MET A 1 99 ? 5.39100 37.96300 13.85800 1.000 15.30998 135 MET A O 1
ATOM 1487 N N . CYS A 1 100 ? 6.53600 36.02100 13.76300 1.000 13.18867 136 CYS A N 1
ATOM 1488 C CA A CYS A 1 100 ? 5.41400 35.17800 13.36700 0.470 14.70991 136 CYS A CA 1
ATOM 1489 C CA B CYS A 1 100 ? 5.38800 35.19600 13.41600 0.530 12.89653 136 CYS A CA 1
ATOM 1490 C C . CYS A 1 100 ? 5.57200 33.80300 14.00500 1.000 13.51503 136 CYS A C 1
ATOM 1491 O O . CYS A 1 100 ? 6.69100 33.36500 14.28600 1.000 14.96520 136 CYS A O 1
ATOM 1504 N N . SER A 1 101 ? 4.44500 33.11900 14.23100 1.000 14.68359 137 SER A N 1
ATOM 1505 C CA . SER A 1 101 ? 4.45600 31.68400 14.54100 1.000 14.99415 137 SER A CA 1
ATOM 1506 C C . SER A 1 101 ? 3.41200 31.02200 13.60800 1.000 14.65990 137 SER A C 1
ATOM 1507 O O . SER A 1 101 ? 2.52000 31.69300 13.09100 1.000 15.39420 137 SER A O 1
ATOM 1515 N N . CYS A 1 102 ? 3.54000 29.71100 13.50400 1.000 14.24669 138 CYS A N 1
ATOM 1516 C CA . CYS A 1 102 ? 2.71600 28.96700 12.58000 1.000 14.19406 138 CYS A CA 1
ATOM 1517 C C . CYS A 1 102 ? 2.89900 27.48500 12.86000 1.000 13.93087 138 CYS A C 1
ATOM 1518 O O . CYS A 1 102 ? 3.91600 27.06800 13.41800 1.000 14.85203 138 CYS A O 1
ATOM 1525 N N . SER A 1 103 ? 1.91100 26.70400 12.41200 1.000 15.16786 139 SER A N 1
ATOM 1526 C CA . SER A 1 103 ? 1.85300 25.30000 12.80900 1.000 15.71266 139 SER A CA 1
ATOM 1527 C C . SER A 1 103 ? 1.56600 24.36500 11.63700 1.000 16.66541 139 SER A C 1
ATOM 1528 O O . SER A 1 103 ? 0.82900 23.38300 11.77400 1.000 21.07383 139 SER A O 1
ATOM 1536 N N . SER A 1 104 ? 2.18100 24.65400 10.49300 1.000 16.23377 140 SER A N 1
ATOM 1537 C CA . SER A 1 104 ? 2.28800 23.68000 9.42200 1.000 18.21559 140 SER A CA 1
ATOM 1538 C C . SER A 1 104 ? 3.75600 23.44200 9.07300 1.000 16.55223 140 SER A C 1
ATOM 1539 O O . SER A 1 104 ? 4.64000 24.22600 9.39600 1.000 16.76805 140 SER A O 1
ATOM 1547 N N . ASP A 1 105 ? 4.03800 22.28900 8.47000 1.000 18.14716 141 ASP A N 1
ATOM 1548 C CA . ASP A 1 105 ? 5.42400 21.89800 8.26800 1.000 16.80226 141 ASP A CA 1
ATOM 1549 C C . ASP A 1 105 ? 6.19600 22.93300 7.45400 1.000 16.82332 141 ASP A C 1
ATOM 1550 O O . ASP A 1 105 ? 5.76900 23.33400 6.36600 1.000 17.39970 141 ASP A O 1
ATOM 1559 N N . GLU A 1 106 ? 7.34300 23.32700 8.03200 1.000 16.02849 142 GLU A N 1
ATOM 1560 C CA . GLU A 1 106 ? 8.26200 24.27700 7.42700 1.000 16.86280 142 GLU A CA 1
ATOM 1561 C C . GLU A 1 106 ? 7.62200 25.63400 7.11600 1.000 16.50749 142 GLU A C 1
ATOM 1562 O O . GLU A 1 106 ? 8.05700 26.33600 6.21500 1.000 17.41286 142 GLU A O 1
ATOM 1574 N N . CYS A 1 107 ? 6.59900 25.98800 7.86600 1.000 16.80226 143 CYS A N 1
ATOM 1575 C CA . CYS A 1 107 ? 5.84600 27.19700 7.58000 1.000 16.58382 143 CYS A CA 1
ATOM 1576 C C . CYS A 1 107 ? 6.65700 28.46700 7.81900 1.000 14.24406 143 CYS A C 1
ATOM 1577 O O . CYS A 1 107 ? 6.36100 29.47800 7.17700 1.000 16.36537 143 CYS A O 1
ATOM 1584 N N . ASN A 1 108 ? 7.67500 28.40400 8.66700 1.000 14.61779 144 ASN A N 1
ATOM 1585 C CA . ASN A 1 108 ? 8.54900 29.54200 8.88500 1.000 13.22026 144 ASN A CA 1
ATOM 1586 C C . ASN A 1 108 ? 9.61900 29.68100 7.80500 1.000 14.83887 144 ASN A C 1
ATOM 1587 O O . ASN A 1 108 ? 10.52500 30.49900 7.96200 1.000 16.12323 144 ASN A O 1
ATOM 1598 N N . ASP A 1 109 ? 9.51500 28.92000 6.70900 1.000 16.21535 145 ASP A N 1
ATOM 1599 C CA . ASP A 1 109 ? 10.38000 29.12700 5.54800 1.000 16.52065 145 ASP A CA 1
ATOM 1600 C C . ASP A 1 109 ? 9.88100 30.27100 4.67400 1.000 17.39181 145 ASP A C 1
ATOM 1601 O O . ASP A 1 109 ? 10.68500 30.95100 4.03200 1.000 19.96317 145 ASP A O 1
ATOM 1610 N N . ASN A 1 110 ? 8.56800 30.48900 4.61500 1.000 18.08400 146 ASN A N 1
ATOM 1611 C CA . ASN A 1 110 ? 7.96200 31.47900 3.73000 1.000 19.67892 146 ASN A CA 1
ATOM 1612 C C . ASN A 1 110 ? 7.44700 32.60000 4.62600 1.000 18.92620 146 ASN A C 1
ATOM 1613 O O . ASN A 1 110 ? 6.35100 32.50400 5.18600 1.000 19.70788 146 ASN A O 1
ATOM 1624 N N . ILE A 1 111 ? 8.24200 33.65500 4.77500 1.000 19.69998 147 ILE A N 1
ATOM 1625 C CA . ILE A 1 111 ? 7.96500 34.68800 5.76000 1.000 18.46036 147 ILE A CA 1
ATOM 1626 C C . ILE A 1 111 ? 7.25800 35.86200 5.08300 1.000 18.46825 147 ILE A C 1
ATOM 1627 O O . ILE A 1 111 ? 7.82500 36.49300 4.19500 1.000 21.45809 147 ILE A O 1
ATOM 1643 N N . ILE A 1 112 ? 6.02500 36.13700 5.50700 1.000 18.61038 148 ILE A N 1
ATOM 1644 C CA . ILE A 1 112 ? 5.18700 37.11800 4.84400 1.000 17.78396 148 ILE A CA 1
ATOM 1645 C C . ILE A 1 112 ? 5.05100 38.38000 5.68900 1.000 19.37626 148 ILE A C 1
ATOM 1646 O O . ILE A 1 112 ? 4.56000 38.32300 6.80400 1.000 20.34479 148 ILE A O 1
ATOM 1662 N N . PHE A 1 113 ? 5.49000 39.50700 5.13000 1.000 19.05517 149 PHE A N 1
ATOM 1663 C CA . PHE A 1 113 ? 5.37500 40.78700 5.80900 1.000 20.45533 149 PHE A CA 1
ATOM 1664 C C . PHE A 1 113 ? 4.15800 41.55500 5.37500 1.000 24.78480 149 PHE A C 1
ATOM 1665 O O . PHE A 1 113 ? 3.59200 42.31200 6.17200 1.000 28.27732 149 PHE A O 1
ATOM 1682 N N . SER A 1 114 ? 3.73800 41.39700 4.14000 1.000 29.29324 150 SER A N 1
ATOM 1683 C CA . SER A 1 114 ? 2.63200 42.20300 3.63900 1.000 41.99213 150 SER A CA 1
ATOM 1684 C C . SER A 1 114 ? 1.37200 41.37400 3.60600 1.000 57.92562 150 SER A C 1
ATOM 1685 O O . SER A 1 114 ? 1.21900 40.47300 2.77300 1.000 55.57007 150 SER A O 1
ATOM 1693 N N . GLU A 1 115 ? 0.50700 41.67900 4.55700 1.000 77.04370 151 GLU A N 1
ATOM 1694 C CA . GLU A 1 115 ? -0.93000 41.53900 4.46900 1.000 90.91904 151 GLU A CA 1
ATOM 1695 C C . GLU A 1 115 ? -1.43800 41.21000 3.06100 1.000 86.25270 151 GLU A C 1
ATOM 1696 O O .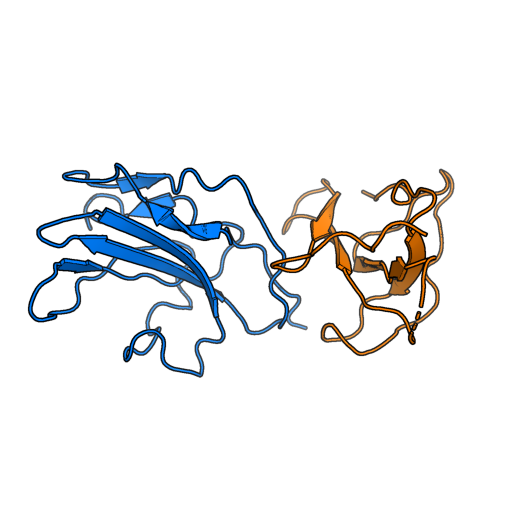 GLU A 1 115 ? -2.28000 40.32900 2.89400 1.000 84.92885 151 GLU A O 1
ATOM 1708 N N . GLU A 1 116 ? -0.93700 41.90500 2.03900 1.000 81.36527 152 GLU A N 1
ATOM 1709 C CA . GLU A 1 116 ? -1.32600 41.62800 0.66200 1.000 80.40199 152 GLU A CA 1
ATOM 1710 C C . GLU A 1 116 ? -1.13100 40.16900 0.27800 1.000 75.49088 152 GLU A C 1
ATOM 1711 O O . GLU A 1 116 ? -1.91500 39.61600 -0.50600 1.000 74.17230 152 GLU A O 1
ATOM 1723 N N . TYR A 1 117 ? -0.07100 39.54100 0.77400 1.000 72.62738 153 TYR A N 1
ATOM 1724 C CA . TYR A 1 117 ? 0.25300 38.17000 0.38800 1.000 69.21644 153 TYR A CA 1
ATOM 1725 C C . TYR A 1 117 ? -0.38700 37.11600 1.30100 1.000 72.65633 153 TYR A C 1
ATOM 1726 O O . TYR A 1 117 ? 0.06100 35.96100 1.29800 1.000 69.30066 153 TYR A O 1
ATOM 1744 N N . ASN A 1 118 ? -1.43100 37.50100 2.04500 1.000 79.20975 154 ASN A N 1
ATOM 1745 C CA . ASN A 1 118 ? -2.23600 36.70400 3.00100 1.000 84.55512 154 ASN A CA 1
ATOM 1746 C C . ASN A 1 118 ? -1.96500 37.20700 4.41000 1.000 80.57833 154 ASN A C 1
ATOM 1747 O O . ASN A 1 118 ? -2.62300 36.80000 5.39300 1.000 79.48873 154 ASN A O 1
ATOM 1758 N N . SER B 2 6 ? 6.31900 3.43900 1.60800 1.000 62.05243 16 SER B N 1
ATOM 1759 C CA . SER B 2 6 ? 6.69400 4.55100 2.47100 1.000 58.46252 16 SER B CA 1
ATOM 1760 C C . SER B 2 6 ? 7.49200 4.04300 3.67700 1.000 52.33810 16 SER B C 1
ATOM 1761 O O . SER B 2 6 ? 6.93200 3.48300 4.61700 1.000 52.49865 16 SER B O 1
ATOM 1768 N N . SER B 2 7 ? 8.80900 4.25900 3.64600 1.000 46.52162 17 SER B N 1
ATOM 1769 C CA . SER B 2 7 ? 9.71200 3.70500 4.64800 1.000 43.73444 17 SER B CA 1
ATOM 1770 C C . SER B 2 7 ? 11.01400 4.49300 4.63100 1.000 37.83373 17 SER B C 1
ATOM 1771 O O . SER B 2 7 ? 11.25100 5.32200 3.74900 1.000 37.70214 17 SER B O 1
ATOM 1779 N N . CYS B 2 8 ? 11.86400 4.20900 5.62100 1.000 33.84378 18 CYS B N 1
ATOM 1780 C CA . CYS B 2 8 ? 13.17900 4.82200 5.73900 1.000 33.71219 18 CYS B CA 1
ATOM 1781 C C . CYS B 2 8 ? 14.22400 3.72100 5.88300 1.000 33.59901 18 CYS B C 1
ATOM 1782 O O . CYS B 2 8 ? 14.05800 2.81100 6.71500 1.000 33.06474 18 CYS B O 1
ATOM 1789 N N . PRO B 2 9 ? 15.31400 3.77300 5.12900 1.000 32.21464 19 PRO B N 1
ATOM 1790 C CA . PRO B 2 9 ? 16.39100 2.78800 5.31300 1.000 34.05696 19 PRO B CA 1
ATOM 1791 C C . PRO B 2 9 ? 17.09300 3.00900 6.63800 1.000 31.78301 19 PRO B C 1
ATOM 1792 O O . PRO B 2 9 ? 17.00800 4.09500 7.22700 1.000 30.42758 19 PRO B O 1
ATOM 1803 N N . PRO B 2 10 ? 17.79700 2.00700 7.14800 1.000 30.90395 20 PRO B N 1
ATOM 1804 C CA . PRO B 2 10 ? 18.62500 2.22700 8.33900 1.000 30.79341 20 PRO B CA 1
ATOM 1805 C C . PRO B 2 10 ? 19.60800 3.36800 8.10100 1.000 30.12491 20 PRO B C 1
ATOM 1806 O O . PRO B 2 10 ? 20.10200 3.55800 6.98900 1.000 31.08292 20 PRO B O 1
ATOM 1817 N N . LEU B 2 11 ? 19.87500 4.14300 9.15000 1.000 28.26680 21 LEU B N 1
ATOM 1818 C CA . LEU B 2 11 ? 20.82600 5.24600 9.03000 1.000 26.65081 21 LEU B CA 1
ATOM 1819 C C . LEU B 2 11 ? 22.23700 4.71100 8.81000 1.000 27.87201 21 LEU B C 1
ATOM 1820 O O . LEU B 2 11 ? 22.61700 3.70400 9.41200 1.000 27.44038 21 LEU B O 1
ATOM 1836 N N . PRO B 2 12 ? 23.05600 5.39600 8.01000 1.000 30.24861 22 PRO B N 1
ATOM 1837 C CA . PRO B 2 12 ? 24.47100 5.01400 7.92000 1.000 32.71470 22 PRO B CA 1
ATOM 1838 C C . PRO B 2 12 ? 25.15600 5.29300 9.24500 1.000 30.25124 22 PRO B C 1
ATOM 1839 O O . PRO B 2 12 ? 24.80600 6.22800 9.95900 1.000 29.51168 22 PRO B O 1
ATOM 1850 N N . ASP B 2 13 ? 26.13500 4.46400 9.58700 1.000 29.73013 23 ASP B N 1
ATOM 1851 C CA . ASP B 2 13 ? 26.87900 4.67300 10.82200 1.000 29.56695 23 ASP B CA 1
ATOM 1852 C C . ASP B 2 13 ? 28.37700 4.67200 10.52900 1.000 30.13018 23 ASP B C 1
ATOM 1853 O O . ASP B 2 13 ? 28.80400 4.52000 9.38100 1.000 30.86711 23 ASP B O 1
ATOM 1862 N N . ASP B 2 14 ? 29.18500 4.8600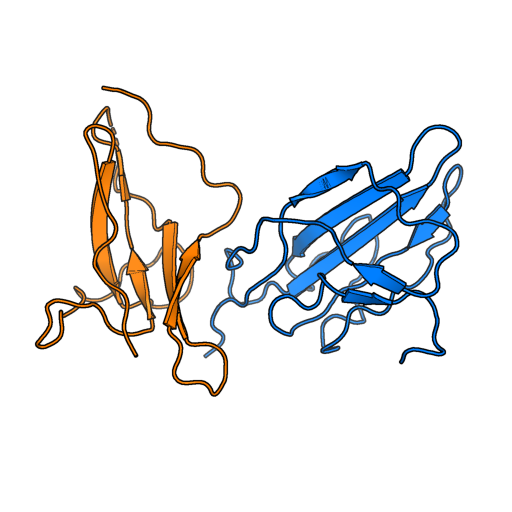0 11.56700 1.000 30.28546 24 ASP B N 1
ATOM 1863 C CA . ASP B 2 14 ? 30.63800 4.91300 11.39900 1.000 31.62246 24 ASP B CA 1
ATOM 1864 C C . ASP B 2 14 ? 31.29500 4.64000 12.74700 1.000 28.45366 24 ASP B C 1
ATOM 1865 O O . ASP B 2 14 ? 30.63200 4.24200 13.70900 1.000 27.27984 24 ASP B O 1
ATOM 1874 N N . GLU B 2 15 ? 32.60400 4.89600 12.83100 1.000 29.97226 25 GLU B N 1
ATOM 1875 C CA . GLU B 2 15 ? 33.33300 4.59400 14.05500 1.000 30.69077 25 GLU B CA 1
ATOM 1876 C C . GLU B 2 15 ? 32.92400 5.46700 15.23500 1.000 26.16391 25 GLU B C 1
ATOM 1877 O O . GLU B 2 15 ? 33.35400 5.19500 16.35900 1.000 26.11654 25 GLU B O 1
ATOM 1889 N N . THR B 2 16 ? 32.10200 6.50000 15.01500 1.000 27.62461 26 THR B N 1
ATOM 1890 C CA . THR B 2 16 ? 31.65900 7.34700 16.11100 1.000 26.95348 26 THR B CA 1
ATOM 1891 C C . THR B 2 16 ? 30.29100 6.96900 16.66900 1.000 28.30891 26 THR B C 1
ATOM 1892 O O . THR B 2 16 ? 29.96500 7.39800 17.77800 1.000 30.41179 26 THR B O 1
ATOM 1903 N N . VAL B 2 17 ? 29.47900 6.18800 15.95600 1.000 23.99786 27 VAL B N 1
ATOM 1904 C CA . VAL B 2 17 ? 28.06500 6.10700 16.31400 1.000 24.26632 27 VAL B CA 1
ATOM 1905 C C . VAL B 2 17 ? 27.44900 4.80800 15.81600 1.000 23.95838 27 VAL B C 1
ATOM 1906 O O . VAL B 2 17 ? 27.89800 4.22100 14.82800 1.000 24.60320 27 VAL B O 1
ATOM 1919 N N . TRP B 2 18 ? 26.45000 4.30900 16.54000 1.000 23.10828 28 TRP B N 1
ATOM 1920 C CA . TRP B 2 18 ? 25.52300 3.31600 15.99600 1.000 22.43452 28 TRP B CA 1
ATOM 1921 C C . TRP B 2 18 ? 24.12900 3.65400 16.49500 1.000 22.09764 28 TRP B C 1
ATOM 1922 O O . TRP B 2 18 ? 23.96900 4.45100 17.42200 1.000 22.06342 28 TRP B O 1
ATOM 1943 N N . TYR B 2 19 ? 23.11400 3.03000 15.88400 1.000 22.68981 29 TYR B N 1
ATOM 1944 C CA . TYR B 2 19 ? 21.72600 3.38000 16.16600 1.000 21.97920 29 TYR B CA 1
ATOM 1945 C C . TYR B 2 19 ? 20.91200 2.14500 16.51500 1.000 23.22145 29 TYR B C 1
ATOM 1946 O O . TYR B 2 19 ? 21.14000 1.07100 15.97300 1.000 23.85048 29 TYR B O 1
ATOM 1964 N N . GLU B 2 20 ? 19.95200 2.33100 17.42500 1.000 23.12144 30 GLU B N 1
ATOM 1965 C CA . GLU B 2 20 ? 18.85600 1.42300 17.70000 1.000 23.72678 30 GLU B CA 1
ATOM 1966 C C . GLU B 2 20 ? 17.55500 2.08700 17.24700 1.000 23.97154 30 GLU B C 1
ATOM 1967 O O . GLU B 2 20 ? 17.50700 3.32300 17.10700 1.000 24.51108 30 GLU B O 1
ATOM 1979 N N . TYR B 2 21 ? 16.50400 1.28000 17.07600 1.000 22.07921 31 TYR B N 1
ATOM 1980 C CA . TYR B 2 21 ? 15.26100 1.75900 16.48500 1.000 23.16092 31 TYR B CA 1
ATOM 1981 C C . TYR B 2 21 ? 14.07200 1.26900 17.29800 1.000 24.94008 31 TYR B C 1
ATOM 1982 O O . TYR B 2 21 ? 13.94600 0.07000 17.57300 1.000 25.12431 31 TYR B O 1
ATOM 2000 N N . TYR B 2 22 ? 13.19300 2.20200 17.66000 1.000 24.52687 32 TYR B N 1
ATOM 2001 C CA . TYR B 2 22 ? 12.02000 1.91500 18.47200 1.000 25.53489 32 TYR B CA 1
ATOM 2002 C C . TYR B 2 22 ? 10.84400 2.69300 17.90800 1.000 24.34001 32 TYR B C 1
ATOM 2003 O O . TYR B 2 22 ? 11.01800 3.67600 17.18700 1.000 26.79294 32 TYR B O 1
ATOM 2021 N N . GLY B 2 23 ? 9.63500 2.25400 18.24300 1.000 25.86651 33 GLY B N 1
ATOM 2022 C CA . GLY B 2 23 ? 8.46600 3.04300 17.89300 1.000 27.39038 33 GLY B CA 1
ATOM 2023 C C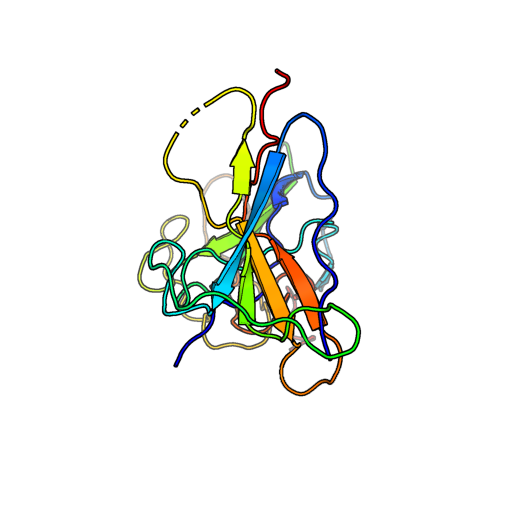 . GLY B 2 23 ? 8.38300 4.30700 18.73800 1.000 26.55870 33 GLY B C 1
ATOM 2024 O O . GLY B 2 23 ? 8.66100 4.29500 19.93700 1.000 28.86687 33 GLY B O 1
ATOM 2028 N N . TYR B 2 24 ? 8.00200 5.41200 18.09500 1.000 25.86124 34 TYR B N 1
ATOM 2029 C CA . TYR B 2 24 ? 7.75900 6.65400 18.82400 1.000 26.48237 34 TYR B CA 1
ATOM 2030 C C . TYR B 2 24 ? 6.58000 6.47200 19.77200 1.000 29.21165 34 TYR B C 1
ATOM 2031 O O . TYR B 2 24 ? 5.60000 5.80500 19.43400 1.000 34.30963 34 TYR B O 1
ATOM 2049 N N . VAL B 2 25 ? 6.67400 7.05400 20.97400 1.000 27.93255 35 VAL B N 1
ATOM 2050 C CA . VAL B 2 25 ? 5.55000 6.99700 21.94800 1.000 28.88792 35 VAL B CA 1
ATOM 2051 C C . VAL B 2 25 ? 5.00100 8.41700 22.09200 1.000 32.49625 35 VAL B C 1
ATOM 2052 O O . VAL B 2 25 ? 3.94300 8.69200 21.53300 1.000 32.26464 35 VAL B O 1
ATOM 2065 N N . ASP B 2 26 ? 5.71700 9.26000 22.82100 1.000 32.59889 36 ASP B N 1
ATOM 2066 C CA . ASP B 2 26 ? 5.27800 10.65000 23.05900 1.000 33.29371 36 ASP B CA 1
ATOM 2067 C C . ASP B 2 26 ? 6.47000 11.38000 23.66700 1.000 34.53334 36 ASP B C 1
ATOM 2068 O O . ASP B 2 26 ? 6.82000 11.12000 24.81500 1.000 39.76028 36 ASP B O 1
ATOM 2077 N N . GLY B 2 27 ? 7.07100 12.24300 22.87400 1.000 27.71147 37 GLY B N 1
ATOM 2078 C CA . GLY B 2 27 ? 8.23900 12.95500 23.37700 1.000 26.21392 37 GLY B CA 1
ATOM 2079 C C . GLY B 2 27 ? 9.54600 12.34200 22.93200 1.000 24.95587 37 GLY B C 1
ATOM 2080 O O . GLY B 2 27 ? 9.53400 11.29000 22.28700 1.000 27.91412 37 GLY B O 1
ATOM 2084 N N . ARG B 2 28 ? 10.63300 13.00500 23.29700 1.000 22.57401 38 ARG B N 1
ATOM 2085 C CA . ARG B 2 28 ? 11.96100 12.58400 22.89200 1.000 22.79246 38 ARG B CA 1
ATOM 2086 C C . ARG B 2 28 ? 12.62200 11.63000 23.88400 1.000 26.70082 38 ARG B C 1
ATOM 2087 O O . ARG B 2 28 ? 13.69300 11.09700 23.58000 1.000 28.22995 38 ARG B O 1
ATOM 2108 N N . HIS B 2 29 ? 12.01200 11.38700 25.04300 1.000 29.11690 39 HIS B N 1
ATOM 2109 C CA A HIS B 2 29 ? 12.56200 10.53400 26.11100 0.650 28.84581 39 HIS B CA 1
ATOM 2110 C CA B HIS B 2 29 ? 12.60900 10.51000 26.05000 0.350 31.14346 39 HIS B CA 1
ATOM 2111 C C . HIS B 2 29 ? 12.01900 9.10000 26.07800 1.000 31.43823 39 HIS B C 1
ATOM 2112 O O . HIS B 2 29 ? 12.78600 8.12900 26.15800 1.000 31.95671 39 HIS B O 1
ATOM 2139 N N . THR B 2 30 ? 10.70600 8.92900 25.96600 1.000 31.14083 40 THR B N 1
ATOM 2140 C CA . THR B 2 30 ? 10.11200 7.60800 26.17700 1.000 30.79868 40 THR B CA 1
ATOM 2141 C C . THR B 2 30 ? 10.45900 6.60600 25.07500 1.000 28.50630 40 THR B C 1
ATOM 2142 O O . THR B 2 30 ? 10.23600 6.85600 23.88800 1.000 28.34838 40 THR B O 1
ATOM 2153 N N . VAL B 2 31 ? 10.97400 5.44600 25.48200 1.000 28.86950 41 VAL B N 1
ATOM 2154 C CA . VAL B 2 31 ? 11.36400 4.38700 24.55600 1.000 29.34061 41 VAL B CA 1
ATOM 2155 C C . VAL B 2 31 ? 10.17300 3.46700 24.31400 1.000 28.50893 41 VAL B C 1
ATOM 2156 O O . VAL B 2 31 ? 9.57700 2.95000 25.26500 1.000 30.61181 41 VAL B O 1
ATOM 2169 N N . GLY B 2 32 ? 9.82100 3.25600 23.04500 1.000 28.63000 42 GLY B N 1
ATOM 2170 C CA . GLY B 2 32 ? 8.73400 2.36600 22.68000 1.000 30.86974 42 GLY B CA 1
ATOM 2171 C C . GLY B 2 32 ? 9.19800 0.95100 22.39900 1.000 30.98028 42 GLY B C 1
ATOM 2172 O O . GLY B 2 32 ? 10.28400 0.53300 22.80500 1.000 32.79629 42 GLY B O 1
ATOM 2176 N N . ASP B 2 33 ? 8.35300 0.20100 21.69000 1.000 30.39074 43 ASP B N 1
ATOM 2177 C CA . ASP B 2 33 ? 8.71400 -1.18700 21.35500 1.000 34.72547 43 ASP B CA 1
ATOM 2178 C C . ASP B 2 33 ? 9.82300 -1.18600 20.31000 1.000 32.59889 43 ASP B C 1
ATOM 2179 O O . ASP B 2 33 ? 9.93100 -0.28100 19.49700 1.000 30.73025 43 ASP B O 1
ATOM 2188 N N . ALA B 2 34 ? 10.65700 -2.22800 20.31100 1.000 34.04117 44 ALA B N 1
ATOM 2189 C CA . ALA B 2 34 ? 11.59800 -2.42100 19.22400 1.000 32.02777 44 ALA B CA 1
ATOM 2190 C C . ALA B 2 34 ? 10.90700 -2.27900 17.87100 1.000 30.50127 44 ALA B C 1
ATOM 2191 O O . ALA B 2 34 ? 9.82000 -2.83800 17.66300 1.000 33.46216 44 ALA B O 1
ATOM 2198 N N . ALA B 2 35 ? 11.53000 -1.50500 16.96500 1.000 30.80131 45 ALA B N 1
ATOM 2199 C CA . ALA B 2 35 ? 10.98100 -1.32400 15.63100 1.000 31.73563 45 ALA B CA 1
ATOM 2200 C C . ALA B 2 35 ? 11.22600 -2.55700 14.76100 1.000 37.18365 45 ALA B C 1
ATOM 2201 O O . ALA B 2 35 ? 12.25600 -3.22600 14.87400 1.000 39.24180 45 ALA B O 1
ATOM 2208 N N . ILE B 2 36 ? 10.25800 -2.83200 13.88200 1.000 43.39229 46 ILE B N 1
ATOM 2209 C CA . ILE B 2 36 ? 10.28500 -4.01100 13.02800 1.000 50.93530 46 ILE B CA 1
ATOM 2210 C C . ILE B 2 36 ? 10.53300 -3.61900 11.57600 1.000 46.71638 46 ILE B C 1
ATOM 2211 O O . ILE B 2 36 ? 9.79600 -2.80200 11.02400 1.000 43.17385 46 ILE B O 1
ATOM 2227 N N . LYS B 2 37 ? 11.56500 -4.23300 10.96400 1.000 50.61684 47 LYS B N 1
ATOM 2228 C CA . LYS B 2 37 ? 11.90200 -3.95600 9.57900 1.000 60.06271 47 LYS B CA 1
ATOM 2229 C C . LYS B 2 37 ? 10.85000 -4.58500 8.66900 1.000 61.53657 47 LYS B C 1
ATOM 2230 O O . LYS B 2 37 ? 10.19300 -5.55600 9.05700 1.000 61.72344 47 LYS B O 1
ATOM 2249 N N . ASP B 2 38 ? 10.68200 -3.98800 7.49000 1.000 61.78134 48 ASP B N 1
ATOM 2250 C CA . ASP B 2 38 ? 9.82900 -4.54000 6.44600 1.000 60.80228 48 ASP B CA 1
ATOM 2251 C C . ASP B 2 38 ? 10.61400 -5.52000 5.56800 1.000 61.11021 48 ASP B C 1
ATOM 2252 O O . ASP B 2 38 ? 11.78400 -5.82800 5.82500 1.000 57.37818 48 ASP B O 1
ATOM 2261 N N . SER B 2 39 ? 9.97600 -5.97700 4.48100 1.000 65.81867 49 SER B N 1
ATOM 2262 C CA . SER B 2 39 ? 10.55300 -6.99400 3.60700 1.000 73.30378 49 SER B CA 1
ATOM 2263 C C . SER B 2 39 ? 11.80700 -6.52400 2.88300 1.000 71.56672 49 SER B C 1
ATOM 2264 O O . SER B 2 39 ? 12.60400 -7.36900 2.45900 1.000 71.09035 49 SER B O 1
ATOM 2272 N N . LEU B 2 40 ? 11.99500 -5.21500 2.70900 1.000 69.53227 50 LEU B N 1
ATOM 2273 C CA . LEU B 2 40 ? 13.20200 -4.68900 2.08100 1.000 69.14538 50 LEU B CA 1
ATOM 2274 C C . LEU B 2 40 ? 14.24800 -4.22100 3.10000 1.000 64.86855 50 LEU B C 1
ATOM 2275 O O . LEU B 2 40 ? 15.20000 -3.51900 2.74300 1.000 62.87358 50 LEU B O 1
ATOM 2291 N N . GLU B 2 41 ? 14.06000 -4.62500 4.36900 1.000 63.65525 51 GLU B N 1
ATOM 2292 C CA . GLU B 2 41 ? 14.94100 -4.29000 5.48100 1.000 65.07384 51 GLU B CA 1
ATOM 2293 C C . GLU B 2 41 ? 14.90200 -2.78800 5.74900 1.000 55.65692 51 GLU B C 1
ATOM 2294 O O . GLU B 2 41 ? 15.92900 -2.19600 6.06500 1.000 55.28319 51 GLU B O 1
ATOM 2306 N N . ASN B 2 42 ? 13.70500 -2.20500 5.62900 1.000 46.66374 52 ASN B N 1
ATOM 2307 C CA . ASN B 2 42 ? 13.49800 -0.78800 5.89800 1.000 41.91580 52 ASN B CA 1
ATOM 2308 C C . ASN B 2 42 ? 12.56400 -0.58400 7.09200 1.000 36.39672 52 ASN B C 1
ATOM 2309 O O . ASN B 2 42 ? 11.74500 -1.43900 7.41600 1.000 39.38129 52 ASN B O 1
ATOM 2320 N N . TYR B 2 43 ? 12.68000 0.60700 7.73200 1.000 29.18006 53 TYR B N 1
ATOM 2321 C CA . TYR B 2 43 ? 11.86900 0.88900 8.90300 1.000 31.87249 53 TYR B CA 1
ATOM 2322 C C . TYR B 2 43 ? 10.63700 1.70300 8.52500 1.000 29.65907 53 TYR B C 1
ATOM 2323 O O . TYR B 2 43 ? 10.68800 2.53700 7.61400 1.000 31.69615 53 TYR B O 1
ATOM 2341 N N . PRO B 2 44 ? 9.52800 1.49800 9.23100 1.000 31.23821 54 PRO B N 1
ATOM 2342 C CA . PRO B 2 44 ? 8.26700 2.14700 8.85600 1.000 31.21978 54 PRO B CA 1
ATOM 2343 C C . PRO B 2 44 ? 8.20600 3.57000 9.37000 1.000 30.03543 54 PRO B C 1
ATOM 2344 O O . PRO B 2 44 ? 9.01100 3.95700 10.23600 1.000 29.41693 54 PRO B O 1
ATOM 2355 N N . PRO B 2 45 ? 7.26300 4.37000 8.86400 1.000 32.18832 55 PRO B N 1
ATOM 2356 C CA . PRO B 2 45 ? 7.03300 5.70200 9.43200 1.000 29.83541 55 PRO B CA 1
ATOM 2357 C C . PRO B 2 45 ? 6.79400 5.61900 10.93300 1.000 29.51695 55 PRO B C 1
ATOM 2358 O O . PRO B 2 45 ? 6.21800 4.65100 11.43800 1.000 34.10171 55 PRO B O 1
ATOM 2369 N N . ASN B 2 46 ? 7.27800 6.64600 11.64700 1.000 28.57473 56 ASN B N 1
ATOM 2370 C CA . ASN B 2 46 ? 7.17300 6.82500 13.09900 1.000 30.29072 56 ASN B CA 1
ATOM 2371 C C . ASN B 2 46 ? 8.21800 6.03800 13.86800 1.000 28.75633 56 ASN B C 1
ATOM 2372 O O . ASN B 2 46 ? 8.18800 5.98100 15.11200 1.000 29.50115 56 ASN B O 1
ATOM 2383 N N . THR B 2 47 ? 9.15400 5.42000 13.16000 1.000 24.23473 57 THR B N 1
ATOM 2384 C CA . THR B 2 47 ? 10.31500 4.79000 13.82600 1.000 24.48213 57 THR B CA 1
ATOM 2385 C C . THR B 2 47 ? 11.17500 5.89000 14.46900 1.000 24.43476 57 THR B C 1
ATOM 2386 O O . THR B 2 47 ? 11.39300 6.91300 13.81700 1.000 24.34264 57 THR B O 1
ATOM 2397 N N . HIS B 2 48 ? 11.67500 5.65500 15.67900 1.000 24.70058 58 HIS B N 1
ATOM 2398 C CA . HIS B 2 48 ? 12.44100 6.62500 16.45400 1.000 23.62413 58 HIS B CA 1
ATOM 2399 C C . HIS B 2 48 ? 13.86000 6.07700 16.54000 1.000 22.35293 58 HIS B C 1
ATOM 2400 O O . HIS B 2 48 ? 14.06100 4.97300 17.06300 1.000 23.00301 58 HIS B O 1
ATOM 2414 N N . ALA B 2 49 ? 14.83600 6.83200 16.02600 1.000 23.33463 59 ALA B N 1
ATOM 2415 C CA . ALA B 2 49 ? 16.21700 6.36100 15.97900 1.000 22.63191 59 ALA B CA 1
ATOM 2416 C C . ALA B 2 49 ? 16.96400 6.85300 17.21100 1.000 21.89761 59 ALA B C 1
ATOM 2417 O O . ALA B 2 49 ? 17.01800 8.06600 17.46300 1.000 20.81064 59 ALA B O 1
ATOM 2424 N N . ARG B 2 50 ? 17.55600 5.91500 17.95800 1.000 22.04237 60 ARG B N 1
ATOM 2425 C CA A ARG B 2 50 ? 18.28900 6.20400 19.18500 0.510 22.57927 60 ARG B CA 1
ATOM 2426 C CA B ARG B 2 50 ? 18.29400 6.22500 19.17300 0.490 22.72666 60 ARG B CA 1
ATOM 2427 C C . ARG B 2 50 ? 19.77300 6.01600 18.89800 1.000 22.03184 60 ARG B C 1
ATOM 2428 O O . ARG B 2 50 ? 20.18800 4.93100 18.47900 1.000 24.87165 60 ARG B O 1
ATOM 2469 N N . ARG B 2 51 ? 20.56400 7.05200 19.11500 1.000 22.00026 61 ARG B N 1
ATOM 2470 C CA . ARG B 2 51 ? 21.98000 6.94000 18.79200 1.000 20.91591 61 ARG B CA 1
ATOM 2471 C C . ARG B 2 51 ? 22.82500 6.61100 20.01700 1.000 21.47124 61 ARG B C 1
ATOM 2472 O O . ARG B 2 51 ? 22.49100 6.96100 21.15200 1.000 22.60033 61 ARG B O 1
ATOM 2493 N N . HIS B 2 52 ? 23.92500 5.90900 19.76000 1.000 23.06617 62 HIS B N 1
ATOM 2494 C CA . HIS B 2 52 ? 24.92600 5.58200 20.76700 1.000 24.94535 62 HIS B CA 1
ATOM 2495 C C . HIS B 2 52 ? 26.26500 6.03200 20.21400 1.000 26.70608 62 HIS B C 1
ATOM 2496 O O . HIS B 2 52 ? 26.67800 5.58000 19.14200 1.000 27.99571 62 HIS B O 1
ATOM 2510 N N . CYS B 2 53 ? 26.92800 6.94200 20.92000 1.000 28.11678 63 CYS B N 1
ATOM 2511 C CA . CYS B 2 53 ? 28.26200 7.35700 20.52100 1.000 28.05888 63 CYS B CA 1
ATOM 2512 C C . CYS B 2 53 ? 29.27900 6.32100 20.98000 1.000 28.44577 63 CYS B C 1
ATOM 2513 O O . CYS B 2 53 ? 29.31600 5.95000 22.15600 1.000 32.99368 63 CYS B O 1
ATOM 2520 N N . LYS B 2 54 ? 30.10300 5.85900 20.05100 1.000 27.84569 64 LYS B N 1
ATOM 2521 C CA . LYS B 2 54 ? 31.02800 4.77200 20.36200 1.000 29.75645 64 LYS B CA 1
ATOM 2522 C C . LYS B 2 54 ? 32.18400 5.17700 21.28200 1.000 37.63371 64 LYS B C 1
ATOM 2523 O O . LYS B 2 54 ? 32.77800 4.30600 21.92100 1.000 41.21309 64 LYS B O 1
ATOM 2542 N N . ALA B 2 55 ? 32.53800 6.46100 21.36100 1.000 37.37052 65 ALA B N 1
ATOM 2543 C CA . ALA B 2 55 ? 33.59200 6.86700 22.28800 1.000 47.98232 65 ALA B CA 1
ATOM 2544 C C . ALA B 2 55 ? 33.16700 6.72700 23.75300 1.000 63.69736 65 ALA B C 1
ATOM 2545 O O . ALA B 2 55 ? 34.01900 6.49400 24.61900 1.000 70.10076 65 ALA B O 1
ATOM 2552 N N . LEU B 2 56 ? 31.87700 6.88700 24.05400 1.000 74.00123 66 LEU B N 1
ATOM 2553 C CA . LEU B 2 56 ? 31.35000 6.94600 25.44800 1.000 85.41839 66 LEU B CA 1
ATOM 2554 C C . LEU B 2 56 ? 30.84300 5.59700 25.94900 1.000 88.52139 66 LEU B C 1
ATOM 2555 O O . LEU B 2 56 ? 30.78700 4.63900 25.15400 1.000 89.20831 66 LEU B O 1
ATOM 2571 N N . ASP B 2 61 ? 26.46200 6.06500 28.94800 1.000 79.55979 71 ASP B N 1
ATOM 2572 C CA . ASP B 2 61 ? 25.42400 6.92900 28.39200 1.000 76.05674 71 ASP B CA 1
ATOM 2573 C C . ASP B 2 61 ? 24.31300 6.04800 27.83300 1.000 64.44745 71 ASP B C 1
ATOM 2574 O O . ASP B 2 61 ? 24.59400 5.07700 27.13000 1.000 63.17098 71 ASP B O 1
ATOM 2583 N N . PRO B 2 62 ? 23.04500 6.34400 28.10900 1.000 56.64388 72 PRO B N 1
ATOM 2584 C CA . PRO B 2 62 ? 21.97600 5.44400 27.66500 1.000 53.43034 72 PRO B CA 1
ATOM 2585 C C . PRO B 2 62 ? 21.58100 5.60700 26.20500 1.000 50.49578 72 PRO B C 1
ATOM 2586 O O . PRO B 2 62 ? 20.74900 4.83100 25.71900 1.000 52.79342 72 PRO B O 1
ATOM 2597 N N . GLY B 2 63 ? 22.12700 6.56800 25.49000 1.000 44.90037 73 GLY B N 1
ATOM 2598 C CA . GLY B 2 63 ? 21.53200 6.73800 24.17800 1.000 39.21021 73 GLY B CA 1
ATOM 2599 C C . GLY B 2 63 ? 20.53400 7.88300 24.16600 1.000 35.64400 73 GLY B C 1
ATOM 2600 O O . GLY B 2 63 ? 19.87000 8.19100 25.16100 1.000 40.01557 73 GLY B O 1
ATOM 2604 N N . GLU B 2 64 ? 20.38900 8.48900 22.99500 1.000 31.13293 74 GLU B N 1
ATOM 2605 C CA . GLU B 2 64 ? 19.56000 9.67000 22.82600 1.000 28.88266 74 GLU B CA 1
ATOM 2606 C C . GLU B 2 64 ? 18.82200 9.55100 21.50500 1.000 22.46347 74 GLU B C 1
ATOM 2607 O O . GLU B 2 64 ? 19.43800 9.24500 20.48100 1.000 22.18449 74 GLU B O 1
ATOM 2619 N N . PHE B 2 65 ? 17.51000 9.78700 21.51900 1.000 20.80011 75 PHE B N 1
ATOM 2620 C CA . PHE B 2 65 ? 16.76400 9.82200 20.26900 1.000 19.15518 75 PHE B CA 1
ATOM 2621 C C . PHE B 2 65 ? 17.17900 11.03900 19.45300 1.000 19.28677 75 PHE B C 1
ATOM 2622 O O . PHE B 2 65 ? 17.30000 12.14800 19.99000 1.000 21.15015 75 PHE B O 1
ATOM 2639 N N . VAL B 2 66 ? 17.40800 10.82800 18.15400 1.000 19.46311 76 VAL B N 1
ATOM 2640 C CA . VAL B 2 66 ? 17.89500 11.89300 17.28100 1.000 19.69208 76 VAL B CA 1
ATOM 2641 C C . VAL B 2 66 ? 17.04900 12.10600 16.02900 1.000 19.63155 76 VAL B C 1
ATOM 2642 O O . VAL B 2 66 ? 17.20000 13.13500 15.35700 1.000 19.77630 76 VAL B O 1
ATOM 2655 N N . ALA B 2 67 ? 16.18000 11.15300 15.68600 1.000 19.22624 77 ALA B N 1
ATOM 2656 C CA . ALA B 2 67 ? 15.45900 11.26600 14.42100 1.000 19.68419 77 ALA B CA 1
ATOM 2657 C C . ALA B 2 67 ? 14.18000 10.44700 14.45600 1.000 20.39743 77 ALA B C 1
ATOM 2658 O O . ALA B 2 67 ? 14.05500 9.48900 15.22000 1.000 21.01329 77 ALA B O 1
ATOM 2665 N N . ILE B 2 68 ? 13.24600 10.82500 13.58200 1.000 20.57903 78 ILE B N 1
ATOM 2666 C CA . ILE B 2 68 ? 11.98800 10.11800 13.36300 1.000 2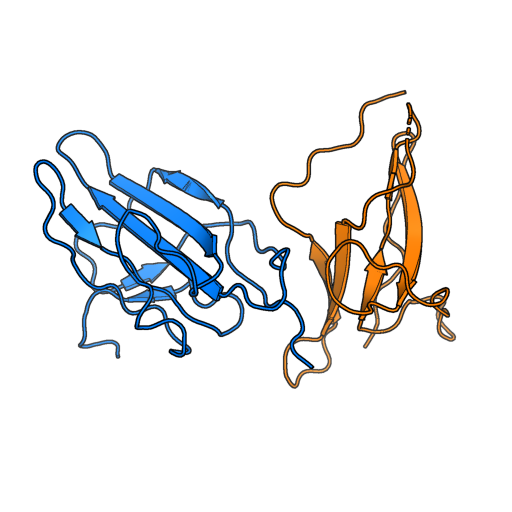0.56850 78 ILE B CA 1
ATOM 2667 C C . ILE B 2 68 ? 11.84400 9.87200 11.86500 1.000 20.24478 78 ILE B C 1
ATOM 2668 O O . ILE B 2 68 ? 12.13200 10.76200 11.05500 1.000 22.48452 78 ILE B O 1
ATOM 2684 N N . CYS B 2 69 ? 11.40700 8.67300 11.49000 1.000 23.77678 79 CYS B N 1
ATOM 2685 C CA . CYS B 2 69 ? 11.09000 8.39800 10.08900 1.000 24.60320 79 CYS B CA 1
ATOM 2686 C C . CYS B 2 69 ? 9.75400 9.07500 9.82900 1.000 25.95336 79 CYS B C 1
ATOM 2687 O O . CYS B 2 69 ? 8.70800 8.57800 10.24800 1.000 27.14298 79 CYS B O 1
ATOM 2694 N N . TYR B 2 70 ? 9.78400 10.22600 9.14900 1.000 24.02418 80 TYR B N 1
ATOM 2695 C CA . TYR B 2 70 ? 8.67100 11.17300 9.12200 1.000 23.46885 80 TYR B CA 1
ATOM 2696 C C . TYR B 2 70 ? 7.95000 11.13900 7.77900 1.000 23.44780 80 TYR B C 1
ATOM 2697 O O . TYR B 2 70 ? 8.55000 11.40500 6.73600 1.000 24.82165 80 TYR B O 1
ATOM 2715 N N . GLN B 2 71 ? 6.65700 10.87100 7.81400 1.000 31.02239 81 GLN B N 1
ATOM 2716 C CA . GLN B 2 71 ? 5.83500 10.82600 6.62300 1.000 39.98662 81 GLN B CA 1
ATOM 2717 C C . GLN B 2 71 ? 5.07500 12.13100 6.49600 1.000 50.51420 81 GLN B C 1
ATOM 2718 O O . GLN B 2 71 ? 4.37900 12.55400 7.42000 1.000 47.10853 81 GLN B O 1
ATOM 2732 N N . ARG B 2 72 ? 5.21700 12.77300 5.36300 1.000 65.71339 82 ARG B N 1
ATOM 2733 C CA . ARG B 2 72 ? 4.63200 14.11400 5.26100 1.000 83.41288 82 ARG B CA 1
ATOM 2734 C C . ARG B 2 72 ? 3.10000 14.04000 5.17800 1.000 95.33800 82 ARG B C 1
ATOM 2735 O O . ARG B 2 72 ? 2.54400 13.48100 4.23200 1.000 97.85672 82 ARG B O 1
ATOM 2756 N N . ARG B 2 73 ? 2.44300 14.57200 6.21600 1.000 106.21825 83 ARG B N 1
ATOM 2757 C CA . ARG B 2 73 ? 1.01800 14.91000 6.29300 1.000 118.08020 83 ARG B CA 1
ATOM 2758 C C . ARG B 2 73 ? 0.02800 13.92400 5.66700 1.000 112.62954 83 ARG B C 1
ATOM 2759 O O . ARG B 2 73 ? -0.63100 13.16500 6.38400 1.000 111.00040 83 ARG B O 1
ATOM 2780 N N . GLY B 2 74 ? -0.11900 13.95400 4.34600 1.000 107.43681 84 GLY B N 1
ATOM 2781 C CA . GLY B 2 74 ? -1.06800 13.10700 3.65300 1.000 103.61267 84 GLY B CA 1
ATOM 2782 C C . GLY B 2 74 ? -0.44500 12.56700 2.38700 1.000 100.63337 84 GLY B C 1
ATOM 2783 O O . GLY B 2 74 ? -1.11600 12.34700 1.37400 1.000 99.38585 84 GLY B O 1
ATOM 2787 N N . THR B 2 75 ? 0.86000 12.35600 2.45300 1.000 98.41731 85 THR B N 1
ATOM 2788 C CA . THR B 2 75 ? 1.68200 11.95600 1.32800 1.000 98.62523 85 THR B CA 1
ATOM 2789 C C . THR B 2 75 ? 2.14000 10.51400 1.52400 1.000 89.57151 85 THR B C 1
ATOM 2790 O O . THR B 2 75 ? 1.83400 9.86300 2.52700 1.000 83.25497 85 THR B O 1
ATOM 2801 N N . SER B 2 76 ? 2.88400 10.01700 0.54000 1.000 90.81377 86 SER B N 1
ATOM 2802 C CA . SER B 2 76 ? 3.53200 8.70600 0.59900 1.000 99.36743 86 SER B CA 1
ATOM 2803 C C . SER B 2 76 ? 5.04600 8.79800 0.73700 1.000 77.35426 86 SER B C 1
ATOM 2804 O O . SER B 2 76 ? 5.72300 7.77800 0.66100 1.000 74.13282 86 SER B O 1
ATOM 2812 N N . GLU B 2 77 ? 5.58200 9.99100 0.88700 1.000 62.94727 87 GLU B N 1
ATOM 2813 C CA . GLU B 2 77 ? 7.03900 10.20700 1.02200 1.000 52.13018 87 GLU B CA 1
ATOM 2814 C C . GLU B 2 77 ? 7.43000 10.20900 2.50300 1.000 43.12647 87 GLU B C 1
ATOM 2815 O O . GLU B 2 77 ? 6.84800 10.96900 3.27800 1.000 40.00505 87 GLU B O 1
ATOM 2827 N N . SER B 2 78 ? 8.38200 9.35700 2.85600 1.000 35.79665 88 SER B N 1
ATOM 2828 C CA . SER B 2 78 ? 8.90300 9.31700 4.23800 1.000 34.61493 88 SER B CA 1
ATOM 2829 C C . SER B 2 78 ? 10.41000 9.52400 4.17800 1.000 33.69903 88 SER B C 1
ATOM 2830 O O . SER B 2 78 ? 11.04300 8.96500 3.29400 1.000 35.39397 88 SER B O 1
ATOM 2838 N N . GLN B 2 79 ? 10.94500 10.30800 5.09400 1.000 31.59877 89 GLN B N 1
ATOM 2839 C CA . GLN B 2 79 ? 12.36500 10.55500 5.21600 1.000 33.20949 89 GLN B CA 1
ATOM 2840 C C . GLN B 2 79 ? 12.69400 10.71200 6.69600 1.000 25.23222 89 GLN B C 1
ATOM 2841 O O . GLN B 2 79 ? 11.86400 11.17800 7.49100 1.000 22.90300 89 GLN B O 1
ATOM 2855 N N . TRP B 2 80 ? 13.94500 10.39300 7.03600 1.000 24.02418 90 TRP B N 1
ATOM 2856 C CA . TRP B 2 80 ? 14.45300 10.71500 8.35500 1.000 22.27924 90 TRP B CA 1
ATOM 2857 C C . TRP B 2 80 ? 14.41400 12.23300 8.51500 1.000 21.20279 90 TRP B C 1
ATOM 2858 O O . TRP B 2 80 ? 14.89100 12.96700 7.64400 1.000 25.08484 90 TRP B O 1
ATOM 2879 N N . GLN B 2 81 ? 13.88900 12.63000 9.67200 1.000 19.49732 91 GLN B N 1
ATOM 2880 C CA . GLN B 2 81 ? 13.93600 14.05900 10.08200 1.000 19.43942 91 GLN B CA 1
ATOM 2881 C C . GLN B 2 81 ? 14.57400 14.08800 11.46800 1.000 18.51563 91 GLN B C 1
ATOM 2882 O O . GLN B 2 81 ? 14.25600 13.26700 12.32900 1.000 20.63957 91 GLN B O 1
ATOM 2896 N N . TYR B 2 82 ? 15.46600 15.05800 11.68900 1.000 17.99978 92 TYR B N 1
ATOM 2897 C CA . TYR B 2 82 ? 16.29700 15.09500 12.87200 1.000 19.01832 92 TYR B CA 1
ATOM 2898 C C . TYR B 2 82 ? 15.82700 16.15600 13.85600 1.000 18.41298 92 TYR B C 1
ATOM 2899 O O . TYR B 2 82 ? 15.38800 17.23400 13.44600 1.000 17.69448 92 TYR B O 1
ATOM 2917 N N . TYR B 2 83 ? 16.00800 15.85200 15.13800 1.000 17.07072 93 TYR B N 1
ATOM 2918 C CA . TYR B 2 83 ? 15.72200 16.83100 16.20500 1.000 16.24693 93 TYR B CA 1
ATOM 2919 C C . TYR B 2 83 ? 16.71700 17.98800 16.07300 1.000 16.13639 93 TYR B C 1
ATOM 2920 O O . TYR B 2 83 ? 17.72600 17.88400 15.38900 1.000 18.27612 93 TYR B O 1
ATOM 2938 N N . PRO B 2 84 ? 16.44300 19.12400 16.71900 1.000 16.44696 94 PRO B N 1
ATOM 2939 C CA . PRO B 2 84 ? 17.28200 20.30500 16.56300 1.000 17.98662 94 PRO B CA 1
ATOM 2940 C C . PRO B 2 84 ? 18.66400 20.21200 17.17000 1.000 18.33929 94 PRO B C 1
ATOM 2941 O O . PRO B 2 84 ? 18.84400 19.53500 18.19000 1.000 20.29216 94 PRO B O 1
ATOM 2952 N N . ARG B 2 85 ? 19.57000 20.97500 16.55900 1.000 19.83947 95 ARG B N 1
ATOM 2953 C CA . ARG B 2 85 ? 20.87200 21.27400 17.13200 1.000 21.04488 95 ARG B CA 1
ATOM 2954 C C . ARG B 2 85 ? 21.67600 20.01000 17.43900 1.000 23.10302 95 ARG B C 1
ATOM 2955 O O . ARG B 2 85 ? 22.33000 19.93400 18.46300 1.000 26.72714 95 ARG B O 1
ATOM 2976 N N . ILE B 2 86 ? 21.62500 19.02000 16.57000 1.000 25.66385 96 ILE B N 1
ATOM 2977 C CA . ILE B 2 86 ? 22.37500 17.79800 16.84900 1.000 27.12192 96 ILE B CA 1
ATOM 2978 C C . ILE B 2 86 ? 23.85600 18.02300 16.57000 1.000 29.34324 96 ILE B C 1
ATOM 2979 O O . ILE B 2 86 ? 24.23400 18.57700 15.53100 1.000 32.65680 96 ILE B O 1
ATOM 2995 N N . ALA B 2 87 ? 24.69100 17.62800 17.52200 1.000 29.88804 97 ALA B N 1
ATOM 2996 C CA . ALA B 2 87 ? 26.13100 17.67800 17.37700 1.000 30.01701 97 ALA B CA 1
ATOM 2997 C C . ALA B 2 87 ? 26.65100 16.27100 17.11800 1.000 29.96437 97 ALA B C 1
ATOM 2998 O O . ALA B 2 87 ? 26.06400 15.27600 17.55800 1.000 31.05397 97 ALA B O 1
ATOM 3005 N N . SER B 2 88 ? 27.74000 16.19100 16.36700 1.000 33.19107 98 SER B N 1
ATOM 3006 C CA A SER B 2 88 ? 28.32500 14.89700 16.04500 0.450 32.67785 98 SER B CA 1
ATOM 3007 C CA B SER B 2 88 ? 28.32000 14.89600 16.04600 0.550 33.59112 98 SER B CA 1
ATOM 3008 C C . SER B 2 88 ? 28.82900 14.21400 17.30900 1.000 32.17516 98 SER B C 1
ATOM 3009 O O . SER B 2 88 ? 29.25900 14.86600 18.26600 1.000 30.83816 98 SER B O 1
ATOM 3024 N N . CYS B 2 89 ? 28.76900 12.88400 17.30600 1.000 32.09620 99 CYS B N 1
ATOM 3025 C CA . CYS B 2 89 ? 29.44600 12.11400 18.33700 1.000 29.36430 99 CYS B CA 1
ATOM 3026 C C . CYS B 2 89 ? 30.95200 12.34800 18.23400 1.000 30.76710 99 CYS B C 1
ATOM 3027 O O . CYS B 2 89 ? 31.48400 12.52700 17.13800 1.000 30.55391 99 CYS B O 1
ATOM 3034 N N . PRO B 2 90 ? 31.66800 12.29800 19.35300 1.000 32.61205 100 PRO B N 1
ATOM 3035 C CA . PRO B 2 90 ? 33.11700 12.52100 19.30800 1.000 31.98830 100 PRO B CA 1
ATOM 3036 C C . PRO B 2 90 ? 33.84800 11.35300 18.66300 1.000 31.96461 100 PRO B C 1
ATOM 3037 O O . PRO B 2 90 ? 33.38400 10.21000 18.66900 1.000 33.64639 100 PRO B O 1
ATOM 3048 N N . ASP B 2 91 ? 35.02000 11.64300 18.11100 1.000 33.77535 101 ASP B N 1
ATOM 3049 C CA . ASP B 2 91 ? 35.83700 10.57900 17.55500 1.000 35.16762 101 ASP B CA 1
ATOM 3050 C C . ASP B 2 91 ? 36.36600 9.69100 18.68000 1.000 40.06821 101 ASP B C 1
ATOM 3051 O O . ASP B 2 91 ? 36.64400 10.17100 19.78300 1.000 39.78133 101 ASP B O 1
ATOM 3060 N N . PRO B 2 92 ? 36.51500 8.38200 18.42400 1.000 42.36322 102 PRO B N 1
ATOM 3061 C CA . PRO B 2 92 ? 37.00300 7.44900 19.44200 1.000 46.52425 102 PRO B CA 1
ATOM 3062 C C . PRO B 2 92 ? 38.48900 7.63700 19.72000 1.000 49.33511 102 PRO B C 1
ATOM 3063 O O . PRO B 2 92 ? 39.20200 8.26700 18.93800 1.000 49.22457 102 PRO B O 1
#

Solvent-accessible surface area: 10792 Å² total; per-residue (Å²): 161,108,73,2,13,0,0,22,17,8,42,88,110,164,25,127,13,38,144,108,85,34,11,108,13,131,10,107,71,33,3,0,0,70,98,14,78,24,10,0,0,0,1,15,76,75,54,145,151,54,30,20,9,14,2,3,12,24,10,37,159,92,71,46,65,132,49,98,9,162,26,14,98,32,88,74,0,28,5,85,78,52,173,63,125,72,37,52,0,40,7,1,0,0,46,45,32,42,11,0,33,64,0,4,29,17,136,123,121,113,79,35,1,80,55,18,119,86,78,120,20,11,104,44,52,27,42,26,28,72,81,15,45,164,62,71,18,127,73,25,142,83,63,113,139,115,27,21,52,37,61,2,0,0,32,32,33,26,92,48,135,143,108,16,83,1,3,0,1,0,28,69,54,189,77,48,93,98,15,102,32,21,94,3,17,175,65,68,108,10,66,112,117